Protein AF-A0A956RYZ1-F1 (afdb_monomer)

Mean predicted aligned error: 4.36 Å

Nearest PDB structures (foldseek):
  6eji-assembly1_A  TM=7.203E-01  e=3.666E-09  Campylobacter jejuni
  6j31-assembly4_D  TM=5.941E-01  e=7.349E-10  Kitasatospora
  7vfk-assembly1_B  TM=6.981E-01  e=2.301E-08  Staphylococcus aureus subsp. aureus USA300
  2vkt-assembly1_A  TM=4.799E-01  e=1.847E-01  Homo sapiens
  1hg1-assembly1_D  TM=1.724E-01  e=6.208E-02  Dickeya chrysanthemi

Sequence (347 aa):
MTRRLWVVAGGTRTTASTRHRLWNYRPFLEADGVELRWTEYEGGRTESPLRAARERAAFLGRLLLPVPPGATVLVQKVLLPGPLLERWRADRHRIVYDFDDALFAPVPWGEDEAAVARRRARLDRMLLAADHVIAGSPPLADYARAHARAVEVLYPSLDREAVGTPAPRADDGTLRVGWIGNDQSQRYLLALVPVLTPIFARRPGLRLCVCSSRPPELPGPLAQRLEFVPWSEAAEREATARFDVAISPMDGAVWSRARGGRVSVLRSMAAGVPVVAAPGGGLETLCGTRGVRFAEEPEEWRQEIEALLDDPVLRTERGREARAVVDASIWADVQYPRLRAILFPEW

Secondary structure (DSSP, 8-state):
---EEEEEESS-TTSHHHHHHTGGGHHHHHHTT-EEEEEE----S-S-HHHHHHHHHHHHHHHTSPPPTT-EEEEES----HHHHHHHHHTT-EEEEEE-S-TTS--TT---HHHHHHHHHHHHHHHHH-SEEEESSHHHHHHHHTT-S-EEE-PPPB-HHHH---PPPP--S--EEEEE--GGGHHHHHHTHHHHHHHHHT-TT-EEEEEESS-----HHHHTTEEEEE--HHHHHHHHHT-SEEEE---S-HHHHHSS--HHHHHHHHTT--EEE-S-TTHHHHHTTSSEEE--SHHHHHHHHHHHHH-HHHHHHHHHHHHHHHHHHTBHHHHHHHHHHHH-TT-

Structure (mmCIF, N/CA/C/O backbone):
data_AF-A0A956RYZ1-F1
#
_entry.id   AF-A0A956RYZ1-F1
#
loop_
_atom_site.group_PDB
_atom_site.id
_atom_site.type_symbol
_atom_site.label_atom_id
_atom_site.label_alt_id
_atom_site.label_comp_id
_atom_site.label_asym_id
_atom_site.label_entity_id
_atom_site.label_seq_id
_atom_site.pdbx_PDB_ins_code
_atom_site.Cartn_x
_atom_site.Cartn_y
_atom_site.Cartn_z
_atom_site.occupancy
_atom_site.B_iso_or_equiv
_atom_site.auth_seq_id
_atom_site.auth_comp_id
_atom_site.auth_asym_id
_atom_site.auth_atom_id
_atom_site.pdbx_PDB_model_num
ATOM 1 N N . MET A 1 1 ? 6.981 -19.054 -28.579 1.00 65.44 1 MET A N 1
ATOM 2 C CA . MET A 1 1 ? 8.124 -18.180 -28.233 1.00 65.44 1 MET A CA 1
ATOM 3 C C . MET A 1 1 ? 8.220 -18.109 -26.718 1.00 65.44 1 MET A C 1
ATOM 5 O O . MET A 1 1 ? 7.191 -17.906 -26.089 1.00 65.44 1 MET A O 1
ATOM 9 N N . THR A 1 2 ? 9.398 -18.324 -26.129 1.00 80.38 2 THR A N 1
ATOM 10 C CA . THR A 1 2 ? 9.584 -18.216 -24.670 1.00 80.38 2 THR A CA 1
ATOM 11 C C . THR A 1 2 ? 9.454 -16.755 -24.247 1.00 80.38 2 THR A C 1
ATOM 13 O O . THR A 1 2 ? 10.237 -15.918 -24.697 1.00 80.38 2 THR A O 1
ATOM 16 N N . ARG A 1 3 ? 8.458 -16.433 -23.413 1.00 91.44 3 ARG A N 1
ATOM 17 C CA . ARG A 1 3 ? 8.277 -15.081 -22.867 1.00 91.44 3 ARG A CA 1
ATOM 18 C C . ARG A 1 3 ? 9.261 -14.877 -21.723 1.00 91.44 3 ARG A C 1
ATOM 20 O O . ARG A 1 3 ? 9.361 -15.726 -20.845 1.00 91.44 3 ARG A O 1
ATOM 27 N N . ARG A 1 4 ? 9.978 -13.754 -21.733 1.00 94.19 4 ARG A N 1
ATOM 28 C CA . ARG A 1 4 ? 10.971 -13.411 -20.708 1.00 94.19 4 ARG A CA 1
ATOM 29 C C . ARG A 1 4 ? 10.590 -12.110 -20.028 1.00 94.19 4 ARG A C 1
ATOM 31 O O . ARG A 1 4 ? 10.336 -11.115 -20.713 1.00 94.19 4 ARG A O 1
ATOM 38 N N . LEU A 1 5 ? 10.604 -12.119 -18.701 1.00 96.19 5 LEU A N 1
ATOM 39 C CA . LEU A 1 5 ? 10.400 -10.934 -17.882 1.00 96.19 5 LEU A CA 1
ATOM 40 C C . LEU A 1 5 ? 11.626 -10.700 -17.008 1.00 96.19 5 LEU A C 1
ATOM 42 O O . LEU A 1 5 ? 11.942 -11.492 -16.118 1.00 96.19 5 LEU A O 1
ATOM 46 N N . TRP A 1 6 ? 12.294 -9.578 -17.243 1.00 96.44 6 TRP A N 1
ATOM 47 C CA . TRP A 1 6 ? 13.323 -9.085 -16.345 1.00 96.44 6 TRP A CA 1
ATOM 48 C C . TRP A 1 6 ? 12.695 -8.120 -15.345 1.00 96.44 6 TRP A C 1
ATOM 50 O O . TRP A 1 6 ? 12.239 -7.040 -15.711 1.00 96.44 6 TRP A O 1
ATOM 60 N N . VAL A 1 7 ? 12.691 -8.488 -14.070 1.00 96.88 7 VAL A N 1
ATOM 61 C CA . VAL A 1 7 ? 12.142 -7.676 -12.987 1.00 96.88 7 VAL A CA 1
ATOM 62 C C . VAL A 1 7 ? 13.271 -6.942 -12.275 1.00 96.88 7 VAL A C 1
ATOM 64 O O . VAL A 1 7 ? 14.200 -7.555 -11.756 1.00 96.88 7 VAL A O 1
ATOM 67 N N . VAL A 1 8 ? 13.189 -5.617 -12.231 1.00 96.62 8 VAL A N 1
ATOM 68 C CA . VAL A 1 8 ? 14.075 -4.745 -11.460 1.00 96.62 8 VAL A CA 1
ATOM 69 C C . VAL A 1 8 ? 13.281 -4.167 -10.304 1.00 96.62 8 VAL A C 1
ATOM 71 O O . VAL A 1 8 ? 12.401 -3.338 -10.519 1.00 96.62 8 VAL A O 1
ATOM 74 N N . ALA A 1 9 ? 13.594 -4.573 -9.078 1.00 95.81 9 ALA A N 1
ATOM 75 C CA . ALA A 1 9 ? 12.833 -4.171 -7.902 1.00 95.81 9 ALA A CA 1
ATOM 76 C C . ALA A 1 9 ? 13.665 -3.308 -6.948 1.00 95.81 9 ALA A C 1
ATOM 78 O O . ALA A 1 9 ? 14.823 -3.607 -6.649 1.00 95.81 9 ALA A O 1
ATOM 79 N N . GLY A 1 10 ? 13.043 -2.252 -6.416 1.00 92.56 10 GLY A N 1
ATOM 80 C CA . GLY A 1 10 ? 13.636 -1.371 -5.403 1.00 92.56 10 GLY A CA 1
ATOM 81 C C . GLY A 1 10 ? 13.725 -1.986 -3.999 1.00 92.56 10 GLY A C 1
ATOM 82 O O . GLY A 1 10 ? 14.083 -1.286 -3.053 1.00 92.56 10 GLY A O 1
ATOM 83 N N . GLY A 1 11 ? 13.389 -3.267 -3.860 1.00 91.81 11 GLY A N 1
ATOM 84 C CA . GLY A 1 11 ? 13.414 -4.048 -2.630 1.00 91.81 11 GLY A CA 1
ATOM 85 C C . GLY A 1 11 ? 13.320 -5.540 -2.947 1.00 91.81 11 GLY A C 1
ATOM 86 O O . GLY A 1 11 ? 13.337 -5.926 -4.114 1.00 91.81 11 GLY A O 1
ATOM 87 N N . THR A 1 12 ? 13.205 -6.362 -1.908 1.00 91.19 12 THR A N 1
ATOM 88 C CA . THR A 1 12 ? 13.051 -7.826 -2.000 1.00 91.19 12 THR A CA 1
ATOM 89 C C . THR A 1 12 ? 11.632 -8.261 -1.616 1.00 91.19 12 THR A C 1
ATOM 91 O O . THR A 1 12 ? 10.810 -7.427 -1.224 1.00 91.19 12 THR A O 1
ATOM 94 N N . ARG A 1 13 ? 11.337 -9.572 -1.621 1.00 91.00 13 ARG A N 1
ATOM 95 C CA . ARG A 1 13 ? 10.064 -10.146 -1.117 1.00 91.00 13 ARG A CA 1
ATOM 96 C C . ARG A 1 13 ? 9.664 -9.648 0.281 1.00 91.00 13 ARG A C 1
ATOM 98 O O . ARG A 1 13 ? 8.478 -9.555 0.583 1.00 91.00 13 ARG A O 1
ATOM 105 N N . THR A 1 14 ? 10.620 -9.323 1.151 1.00 87.25 14 THR A N 1
ATOM 106 C CA . THR A 1 14 ? 10.322 -8.847 2.516 1.00 87.25 14 THR A CA 1
ATOM 107 C C . THR A 1 14 ? 9.930 -7.369 2.561 1.00 87.25 14 THR A C 1
ATOM 109 O O . THR A 1 14 ? 9.380 -6.898 3.555 1.00 87.25 14 THR A O 1
ATOM 112 N N . THR A 1 15 ? 10.167 -6.624 1.479 1.00 88.56 15 THR A N 1
ATOM 113 C CA . THR A 1 15 ? 9.741 -5.231 1.349 1.00 88.56 15 THR A CA 1
ATOM 114 C C . THR A 1 15 ? 8.270 -5.191 0.951 1.00 88.56 15 THR A C 1
ATOM 116 O O . THR A 1 15 ? 7.923 -5.586 -0.157 1.00 88.56 15 THR A O 1
ATOM 119 N N . ALA A 1 16 ? 7.401 -4.668 1.823 1.00 87.81 16 ALA A N 1
ATOM 120 C CA . ALA A 1 16 ? 5.949 -4.679 1.607 1.00 87.81 16 ALA A CA 1
ATOM 121 C C . ALA A 1 16 ? 5.536 -4.123 0.229 1.00 87.81 16 ALA A C 1
ATOM 123 O O . ALA A 1 16 ? 4.798 -4.786 -0.493 1.00 87.81 16 ALA A O 1
ATOM 124 N N . SER A 1 17 ? 6.062 -2.960 -0.178 1.00 88.50 17 SER A N 1
ATOM 125 C CA . SER A 1 17 ? 5.777 -2.408 -1.516 1.00 88.50 17 SER A CA 1
ATOM 126 C C . SER A 1 17 ? 6.150 -3.391 -2.632 1.00 88.50 17 SER A C 1
ATOM 128 O O . SER A 1 17 ? 5.299 -3.770 -3.421 1.00 88.50 17 SER A O 1
ATOM 130 N N . THR A 1 18 ? 7.371 -3.920 -2.659 1.00 93.38 18 THR A N 1
ATOM 131 C CA . THR A 1 18 ? 7.781 -4.930 -3.650 1.00 93.38 18 THR A CA 1
ATOM 132 C C . THR A 1 18 ? 6.921 -6.198 -3.598 1.00 93.38 18 THR A C 1
ATOM 134 O O . THR A 1 18 ? 6.559 -6.739 -4.644 1.00 93.38 18 THR A O 1
ATOM 137 N N . ARG A 1 19 ? 6.518 -6.647 -2.403 1.00 93.69 19 ARG A N 1
ATOM 138 C CA . ARG A 1 19 ? 5.669 -7.831 -2.235 1.00 93.69 19 ARG A CA 1
ATOM 139 C C . ARG A 1 19 ? 4.299 -7.665 -2.892 1.00 93.69 19 ARG A C 1
ATOM 141 O O . ARG A 1 19 ? 3.923 -8.461 -3.748 1.00 93.69 19 ARG A O 1
ATOM 148 N N . HIS A 1 20 ? 3.589 -6.601 -2.522 1.00 94.50 20 HIS A N 1
ATOM 149 C CA . HIS A 1 20 ? 2.219 -6.339 -2.971 1.00 94.50 20 HIS A CA 1
ATOM 150 C C . HIS A 1 20 ? 2.140 -5.825 -4.416 1.00 94.50 20 HIS A C 1
ATOM 152 O O . HIS A 1 20 ? 1.096 -5.948 -5.059 1.00 94.50 20 HIS A O 1
ATOM 158 N N . ARG A 1 21 ? 3.230 -5.253 -4.941 1.00 95.44 21 ARG A N 1
ATOM 159 C CA . ARG A 1 21 ? 3.314 -4.790 -6.333 1.00 95.44 21 ARG A CA 1
ATOM 160 C C . ARG A 1 21 ? 3.755 -5.881 -7.304 1.00 95.44 21 ARG A C 1
ATOM 162 O O . ARG A 1 21 ? 3.280 -5.884 -8.430 1.00 95.44 21 ARG A O 1
ATOM 169 N N . LEU A 1 22 ? 4.650 -6.783 -6.890 1.00 95.75 22 LEU A N 1
ATOM 170 C CA . LEU A 1 22 ? 5.317 -7.720 -7.802 1.00 95.75 22 LEU A CA 1
ATOM 171 C C . LEU A 1 22 ? 5.207 -9.185 -7.370 1.00 95.75 22 LEU A C 1
ATOM 173 O O . LEU A 1 22 ? 4.741 -10.014 -8.145 1.00 95.75 22 LEU A O 1
ATOM 177 N N . TRP A 1 23 ? 5.643 -9.527 -6.153 1.00 95.75 23 TRP A N 1
ATOM 178 C CA . TRP A 1 23 ? 5.834 -10.935 -5.770 1.00 95.75 23 TRP A CA 1
ATOM 179 C C . TRP A 1 23 ? 4.552 -11.755 -5.730 1.00 95.75 23 TRP A C 1
ATOM 181 O O . TRP A 1 23 ? 4.598 -12.932 -6.077 1.00 95.75 23 TRP A O 1
ATOM 191 N N . ASN A 1 24 ? 3.420 -11.157 -5.367 1.00 96.00 24 ASN A N 1
ATOM 192 C CA . ASN A 1 24 ? 2.142 -11.872 -5.379 1.00 96.00 24 ASN A CA 1
ATOM 193 C C . ASN A 1 24 ? 1.759 -12.371 -6.785 1.00 96.00 24 ASN A C 1
ATOM 195 O O . ASN A 1 24 ? 0.988 -13.314 -6.905 1.00 96.00 24 ASN A O 1
ATOM 199 N N . TYR A 1 25 ? 2.310 -11.778 -7.850 1.00 97.62 25 TYR A N 1
ATOM 200 C CA . TYR A 1 25 ? 2.055 -12.199 -9.228 1.00 97.62 25 TYR A CA 1
ATOM 201 C C . TYR A 1 25 ? 3.000 -13.297 -9.725 1.00 97.62 25 TYR A C 1
ATOM 203 O O . TYR A 1 25 ? 2.755 -13.887 -10.777 1.00 97.62 25 TYR A O 1
ATOM 211 N N . ARG A 1 26 ? 4.083 -13.577 -8.989 1.00 96.44 26 ARG A N 1
ATOM 212 C CA . ARG A 1 26 ? 5.117 -14.534 -9.397 1.00 96.44 26 ARG A CA 1
ATOM 213 C C . ARG A 1 26 ? 4.548 -15.926 -9.723 1.00 96.44 26 ARG A C 1
ATOM 215 O O . ARG A 1 26 ? 4.871 -16.405 -10.808 1.00 96.44 26 ARG A O 1
ATOM 222 N N . PRO A 1 27 ? 3.687 -16.544 -8.886 1.00 96.56 27 PRO A N 1
ATOM 223 C CA . PRO A 1 27 ? 3.160 -17.878 -9.179 1.00 96.56 27 PRO A CA 1
ATOM 224 C C . PRO A 1 27 ? 2.360 -17.933 -10.486 1.00 96.56 27 PRO A C 1
ATOM 226 O O . PRO A 1 27 ? 2.450 -18.909 -11.222 1.00 96.56 27 PRO A O 1
ATOM 229 N N . PHE A 1 28 ? 1.618 -16.871 -10.810 1.00 97.19 28 PHE A N 1
ATOM 230 C CA . PHE A 1 28 ? 0.809 -16.798 -12.029 1.00 97.19 28 PHE A CA 1
ATOM 231 C C . PHE A 1 28 ? 1.672 -16.626 -13.285 1.00 97.19 28 PHE A C 1
ATOM 233 O O . PHE A 1 28 ? 1.432 -17.279 -14.296 1.00 97.19 28 PHE A O 1
ATOM 240 N N . LEU A 1 29 ? 2.717 -15.795 -13.205 1.00 97.12 29 LEU A N 1
ATOM 241 C CA . LEU A 1 29 ? 3.690 -15.634 -14.289 1.00 97.12 29 LEU A CA 1
ATOM 242 C C . LEU A 1 29 ? 4.440 -16.943 -14.573 1.00 97.12 29 LEU A C 1
ATOM 244 O O . LEU A 1 29 ? 4.621 -17.310 -15.733 1.00 97.12 29 LEU A O 1
ATOM 248 N N . GLU A 1 30 ? 4.863 -17.653 -13.524 1.00 96.06 30 GLU A N 1
ATOM 249 C CA . GLU A 1 30 ? 5.528 -18.956 -13.647 1.00 96.06 30 GLU A CA 1
ATOM 250 C C . GLU A 1 30 ? 4.575 -20.020 -14.216 1.00 96.06 30 GLU A C 1
ATOM 252 O O . GLU A 1 30 ? 4.974 -20.777 -15.101 1.00 96.06 30 GLU A O 1
ATOM 257 N N . ALA A 1 31 ? 3.309 -20.037 -13.777 1.00 96.56 31 ALA A N 1
ATOM 258 C CA . ALA A 1 31 ? 2.282 -20.941 -14.299 1.00 96.56 31 ALA A CA 1
ATOM 259 C C . ALA A 1 31 ? 2.006 -20.722 -15.795 1.00 96.56 31 ALA A C 1
ATOM 261 O O . ALA A 1 31 ? 1.802 -21.687 -16.529 1.00 96.56 31 ALA A O 1
ATOM 262 N N . ASP A 1 32 ? 2.080 -19.477 -16.267 1.00 96.19 32 ASP A N 1
ATOM 263 C CA . ASP A 1 32 ? 1.967 -19.165 -17.690 1.00 96.19 32 ASP A CA 1
ATOM 264 C C . ASP A 1 32 ? 3.282 -19.392 -18.485 1.00 96.19 32 ASP A C 1
ATOM 266 O O . ASP A 1 32 ? 3.381 -19.048 -19.670 1.00 96.19 32 ASP A O 1
ATOM 270 N N . GLY A 1 33 ? 4.316 -19.959 -17.855 1.00 95.50 33 GLY A N 1
ATOM 271 C CA . GLY A 1 33 ? 5.589 -20.294 -18.498 1.00 95.50 33 GLY A CA 1
ATOM 272 C C . GLY A 1 33 ? 6.481 -19.088 -18.808 1.00 95.50 33 GLY A C 1
ATOM 273 O O . GLY A 1 33 ? 7.323 -19.164 -19.708 1.00 95.50 33 GLY A O 1
ATOM 274 N N . VAL A 1 34 ? 6.305 -17.964 -18.104 1.00 95.69 34 VAL A N 1
ATOM 275 C CA . VAL A 1 34 ? 7.178 -16.791 -18.241 1.00 95.69 34 VAL A CA 1
ATOM 276 C C . VAL A 1 34 ? 8.511 -17.058 -17.538 1.00 95.69 34 VAL A C 1
ATOM 278 O O . VAL A 1 34 ? 8.562 -17.331 -16.341 1.00 95.69 34 VAL A O 1
ATOM 281 N N . GLU A 1 35 ? 9.617 -16.926 -18.268 1.00 95.19 35 GLU A N 1
ATOM 282 C CA . GLU A 1 35 ? 10.967 -17.008 -17.710 1.00 95.19 35 GLU A CA 1
ATOM 283 C C . GLU A 1 35 ? 11.273 -15.720 -16.926 1.00 95.19 35 GLU A C 1
ATOM 285 O O . GLU A 1 35 ? 11.440 -14.642 -17.509 1.00 95.19 35 GLU A O 1
ATOM 290 N N . LEU A 1 36 ? 11.319 -15.826 -15.595 1.00 95.50 36 LEU A N 1
ATOM 291 C CA . LEU A 1 36 ? 11.545 -14.697 -14.693 1.00 95.50 36 LEU A CA 1
ATOM 292 C C . LEU A 1 36 ? 13.023 -14.543 -14.333 1.00 95.50 36 LEU A C 1
ATOM 294 O O . LEU A 1 36 ? 13.660 -15.478 -13.847 1.00 95.50 36 LEU A O 1
ATOM 298 N N . ARG A 1 37 ? 13.544 -13.320 -14.451 1.00 94.88 37 ARG A N 1
ATOM 299 C CA . ARG A 1 37 ? 14.855 -12.943 -13.911 1.00 94.88 37 ARG A CA 1
ATOM 300 C C . ARG A 1 37 ? 14.729 -11.725 -13.012 1.00 94.88 37 ARG A C 1
ATOM 302 O O . ARG A 1 37 ? 14.218 -10.701 -13.444 1.00 94.88 37 ARG A O 1
ATOM 309 N N . TRP A 1 38 ? 15.224 -11.825 -11.782 1.00 94.62 38 TRP A N 1
ATOM 310 C CA . TRP A 1 38 ? 15.099 -10.771 -10.776 1.00 94.62 38 TRP A CA 1
ATOM 311 C C . TRP A 1 38 ? 16.431 -10.061 -10.532 1.00 94.62 38 TRP A C 1
ATOM 313 O O . TRP A 1 38 ? 17.465 -10.695 -10.319 1.00 94.62 38 TRP A O 1
ATOM 323 N N . THR A 1 39 ? 16.381 -8.734 -10.507 1.00 95.06 39 THR A N 1
ATOM 324 C CA . THR A 1 39 ? 17.432 -7.857 -9.997 1.00 95.06 39 THR A CA 1
ATOM 325 C C . THR A 1 39 ? 16.836 -7.029 -8.866 1.00 95.06 39 THR A C 1
ATOM 327 O O . THR A 1 39 ? 16.179 -6.016 -9.102 1.00 95.06 39 THR A O 1
ATOM 330 N N . GLU A 1 40 ? 17.059 -7.465 -7.629 1.00 93.88 40 GLU A N 1
ATOM 331 C CA . GLU A 1 40 ? 16.514 -6.819 -6.433 1.00 93.88 40 GLU A CA 1
ATOM 332 C C . GLU A 1 40 ? 17.571 -5.956 -5.735 1.00 93.88 40 GLU A C 1
ATOM 334 O O . GLU A 1 40 ? 18.766 -6.284 -5.713 1.00 93.88 40 GLU A O 1
ATOM 339 N N . TYR A 1 41 ? 17.134 -4.834 -5.166 1.00 91.94 41 TYR A N 1
ATOM 340 C CA . TYR A 1 41 ? 17.951 -4.034 -4.262 1.00 91.94 41 TYR A CA 1
ATOM 341 C C . TYR A 1 41 ? 17.847 -4.582 -2.832 1.00 91.94 41 TYR A C 1
ATOM 343 O O . TYR A 1 41 ? 16.821 -4.446 -2.169 1.00 91.94 41 TYR A O 1
ATOM 351 N N . GLU A 1 42 ? 18.936 -5.172 -2.341 1.00 85.88 42 GLU A N 1
ATOM 352 C CA . GLU A 1 42 ? 19.011 -5.826 -1.022 1.00 85.88 42 GLU A CA 1
ATOM 353 C C . GLU A 1 42 ? 19.459 -4.880 0.104 1.00 85.88 42 GLU A C 1
ATOM 355 O O . GLU A 1 42 ? 19.499 -5.260 1.273 1.00 85.88 42 GLU A O 1
ATOM 360 N N . GLY A 1 43 ? 19.760 -3.617 -0.221 1.00 72.69 43 GLY A N 1
ATOM 361 C CA . GLY A 1 43 ? 20.358 -2.683 0.733 1.00 72.69 43 GLY A CA 1
ATOM 362 C C . GLY A 1 43 ? 19.467 -2.287 1.910 1.00 72.69 43 GLY A C 1
ATOM 363 O O . GLY A 1 43 ? 19.995 -1.848 2.930 1.00 72.69 43 GLY A O 1
ATOM 364 N N . GLY A 1 44 ? 18.145 -2.465 1.796 1.00 69.88 44 GLY A N 1
ATOM 365 C CA . GLY A 1 44 ? 17.182 -2.260 2.882 1.00 69.88 44 GLY A CA 1
ATOM 366 C C . GLY A 1 44 ? 17.349 -0.944 3.662 1.00 69.88 44 GLY A C 1
ATOM 367 O O . GLY A 1 44 ? 17.907 0.040 3.171 1.00 69.88 44 GLY A O 1
ATOM 368 N N . ARG A 1 45 ? 16.855 -0.925 4.908 1.00 65.81 45 ARG A N 1
ATOM 369 C CA . ARG A 1 45 ? 17.20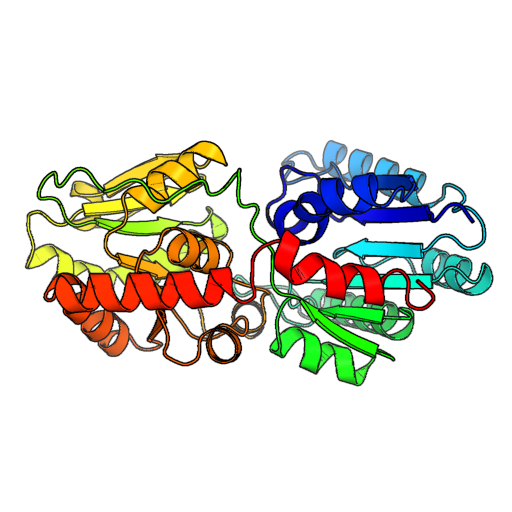9 0.090 5.914 1.00 65.81 45 ARG A CA 1
ATOM 370 C C . ARG A 1 45 ? 18.423 -0.424 6.695 1.00 65.81 45 ARG A C 1
ATOM 372 O O . ARG A 1 45 ? 18.262 -1.133 7.680 1.00 65.81 45 ARG A O 1
ATOM 379 N N . THR A 1 46 ? 19.630 -0.124 6.223 1.00 72.19 46 THR A N 1
ATOM 380 C CA . THR A 1 46 ? 20.877 -0.388 6.962 1.00 72.19 46 THR A CA 1
ATOM 381 C C . THR A 1 46 ? 21.378 0.897 7.613 1.00 72.19 46 THR A C 1
ATOM 383 O O . THR A 1 46 ? 21.418 1.939 6.965 1.00 72.19 46 THR A O 1
ATOM 386 N N . GLU A 1 47 ? 21.808 0.819 8.871 1.00 72.81 47 GLU A N 1
ATOM 387 C CA . GLU A 1 47 ? 22.438 1.949 9.570 1.00 72.81 47 GLU A CA 1
ATOM 388 C C . GLU A 1 47 ? 23.907 2.143 9.158 1.00 72.81 47 GLU A C 1
ATOM 390 O O . GLU A 1 47 ? 24.469 3.213 9.351 1.00 72.81 47 GLU A O 1
ATOM 395 N N . SER A 1 48 ? 24.535 1.132 8.541 1.00 88.38 48 SER A N 1
ATOM 396 C CA . SER A 1 48 ? 25.921 1.209 8.061 1.00 88.38 48 SER A CA 1
ATOM 397 C C . SER A 1 48 ? 26.014 1.877 6.678 1.00 88.38 48 SER A C 1
ATOM 399 O O . SER A 1 48 ? 25.550 1.280 5.694 1.00 88.38 48 SER A O 1
ATOM 401 N N . PRO A 1 49 ? 26.684 3.043 6.546 1.00 87.31 49 PRO A N 1
ATOM 402 C CA . PRO A 1 49 ? 26.874 3.711 5.256 1.00 87.31 49 PRO A CA 1
ATOM 403 C C . PRO A 1 49 ? 27.729 2.891 4.284 1.00 87.31 49 PRO A C 1
ATOM 405 O O . PRO A 1 49 ? 27.439 2.836 3.091 1.00 87.31 49 PRO A O 1
ATOM 408 N N . LEU A 1 50 ? 28.755 2.200 4.795 1.00 89.31 50 LEU A N 1
ATOM 409 C CA . LEU A 1 50 ? 29.621 1.330 3.992 1.00 89.31 50 LEU A CA 1
ATOM 410 C C . LEU A 1 50 ? 28.840 0.157 3.400 1.00 89.31 50 LEU A C 1
ATOM 412 O O . LEU A 1 50 ? 28.998 -0.160 2.220 1.00 89.31 50 LEU A O 1
ATOM 416 N N . ARG A 1 51 ? 27.967 -0.467 4.200 1.00 87.81 51 ARG A N 1
ATOM 417 C CA . ARG A 1 51 ? 27.072 -1.514 3.703 1.00 87.81 51 ARG A CA 1
ATOM 418 C C . ARG A 1 51 ? 26.115 -0.950 2.657 1.00 87.81 51 ARG A C 1
ATOM 420 O O . ARG A 1 51 ? 26.023 -1.518 1.578 1.00 87.81 51 ARG A O 1
ATOM 427 N N . ALA A 1 52 ? 25.481 0.195 2.917 1.00 86.19 52 ALA A N 1
ATOM 428 C CA . ALA A 1 52 ? 24.584 0.835 1.951 1.00 86.19 52 ALA A CA 1
ATOM 429 C C . ALA A 1 52 ? 25.276 1.121 0.604 1.00 86.19 52 ALA A C 1
ATOM 431 O O . ALA A 1 52 ? 24.705 0.874 -0.458 1.00 86.19 52 ALA A O 1
ATOM 432 N N . ALA A 1 53 ? 26.517 1.615 0.638 1.00 88.31 53 ALA A N 1
ATOM 433 C CA . ALA A 1 53 ? 27.308 1.880 -0.560 1.00 88.31 53 ALA A CA 1
ATOM 434 C C . ALA A 1 53 ? 27.650 0.590 -1.323 1.00 88.31 53 ALA A C 1
ATOM 436 O O . ALA A 1 53 ? 27.485 0.544 -2.542 1.00 88.31 53 ALA A O 1
ATOM 437 N N . ARG A 1 54 ? 28.066 -0.469 -0.614 1.00 90.94 54 ARG A N 1
ATOM 438 C CA . ARG A 1 54 ? 28.347 -1.790 -1.201 1.00 90.94 54 ARG A CA 1
ATOM 439 C C . ARG A 1 54 ? 27.120 -2.395 -1.876 1.00 90.94 54 ARG A C 1
ATOM 441 O O . ARG A 1 54 ? 27.212 -2.810 -3.026 1.00 90.94 54 ARG A O 1
ATOM 448 N N . GLU A 1 55 ? 25.977 -2.380 -1.201 1.00 90.81 55 GLU A N 1
ATOM 449 C CA . GLU A 1 55 ? 24.714 -2.910 -1.732 1.00 90.81 55 GLU A CA 1
ATOM 450 C C . GLU A 1 55 ? 24.242 -2.123 -2.957 1.00 90.81 55 GLU A C 1
ATOM 452 O O . GLU A 1 55 ? 23.808 -2.695 -3.958 1.00 90.81 55 GLU A O 1
ATOM 457 N N . ARG A 1 56 ? 24.400 -0.793 -2.935 1.00 90.31 56 ARG A N 1
ATOM 458 C CA . ARG A 1 56 ? 24.120 0.059 -4.095 1.00 90.31 56 ARG A CA 1
ATOM 459 C C . ARG A 1 56 ? 25.043 -0.257 -5.270 1.00 90.31 56 ARG A C 1
ATOM 461 O O . ARG A 1 56 ? 24.558 -0.351 -6.393 1.00 90.31 56 ARG A O 1
ATOM 468 N N . ALA A 1 57 ? 26.343 -0.421 -5.033 1.00 91.19 57 ALA A N 1
ATOM 469 C CA . ALA A 1 57 ? 27.301 -0.768 -6.080 1.00 91.19 57 ALA A CA 1
ATOM 470 C C . ALA A 1 57 ? 27.006 -2.152 -6.678 1.00 91.19 57 ALA A C 1
ATOM 472 O O . ALA A 1 57 ? 26.975 -2.292 -7.899 1.00 91.19 57 ALA A O 1
ATOM 473 N N . ALA A 1 58 ? 26.707 -3.146 -5.837 1.00 92.50 58 ALA A N 1
ATOM 474 C CA . ALA A 1 58 ? 26.317 -4.483 -6.275 1.00 92.50 58 ALA A CA 1
ATOM 475 C C . ALA A 1 58 ? 25.035 -4.449 -7.120 1.00 92.50 58 ALA A C 1
ATOM 477 O O . ALA A 1 58 ? 24.993 -5.027 -8.206 1.00 92.50 58 ALA A O 1
ATOM 478 N N . PHE A 1 59 ? 24.015 -3.715 -6.671 1.00 93.62 59 PHE A N 1
ATOM 479 C CA . PHE A 1 59 ? 22.774 -3.531 -7.419 1.00 93.62 59 PHE A CA 1
ATOM 480 C C . PHE A 1 59 ? 23.012 -2.867 -8.780 1.00 93.62 59 PHE A C 1
ATOM 482 O O . PHE A 1 59 ? 22.550 -3.379 -9.797 1.00 93.62 59 PHE A O 1
ATOM 489 N N . LEU A 1 60 ? 23.792 -1.780 -8.827 1.00 91.38 60 LEU A N 1
ATOM 490 C CA . LEU A 1 60 ? 24.162 -1.121 -10.083 1.00 91.38 60 LEU A CA 1
ATOM 491 C C . LEU A 1 60 ? 24.937 -2.063 -11.014 1.00 91.38 60 LEU A C 1
ATOM 493 O O . LEU A 1 60 ? 24.642 -2.103 -12.203 1.00 91.38 60 LEU A O 1
ATOM 497 N N . GLY A 1 61 ? 25.863 -2.868 -10.486 1.00 91.88 61 GLY A N 1
ATOM 498 C CA . GLY A 1 61 ? 26.577 -3.883 -11.265 1.00 91.88 61 GLY A CA 1
ATOM 499 C C . GLY A 1 61 ? 25.633 -4.921 -11.880 1.00 91.88 61 GLY A C 1
ATOM 500 O O . GLY A 1 61 ? 25.742 -5.231 -13.065 1.00 91.88 61 GLY A O 1
ATOM 501 N N . ARG A 1 62 ? 24.640 -5.399 -11.116 1.00 93.31 62 ARG A N 1
ATOM 502 C CA . ARG A 1 62 ? 23.617 -6.336 -11.616 1.00 93.31 62 ARG A CA 1
ATOM 503 C C . ARG A 1 62 ? 22.712 -5.726 -12.690 1.00 93.31 62 ARG A C 1
ATOM 505 O O . ARG A 1 62 ? 22.258 -6.457 -13.565 1.00 93.31 62 ARG A O 1
ATOM 512 N N . LEU A 1 63 ? 22.465 -4.414 -12.657 1.00 90.94 63 LEU A N 1
ATOM 513 C CA . LEU A 1 63 ? 21.700 -3.710 -13.697 1.00 90.94 63 LEU A CA 1
ATOM 514 C C . LEU A 1 63 ? 22.444 -3.603 -15.036 1.00 90.94 63 LEU A C 1
ATOM 516 O O . LEU A 1 63 ? 21.816 -3.402 -16.075 1.00 90.94 63 LEU A O 1
ATOM 520 N N . LEU A 1 64 ? 23.774 -3.717 -15.027 1.00 88.25 64 LEU A N 1
ATOM 521 C CA . LEU A 1 64 ? 24.581 -3.640 -16.244 1.00 88.25 64 LEU A CA 1
ATOM 522 C C . LEU A 1 64 ? 24.604 -4.952 -17.032 1.00 88.25 64 LEU A C 1
ATOM 524 O O . LEU A 1 64 ? 24.958 -4.913 -18.214 1.00 88.25 64 LEU A O 1
ATOM 528 N N . LEU A 1 65 ? 24.195 -6.067 -16.412 1.00 87.81 65 LEU A N 1
ATOM 529 C CA . LEU A 1 65 ? 24.098 -7.373 -17.060 1.00 87.81 65 LEU A CA 1
ATOM 530 C C . LEU A 1 65 ? 23.210 -7.299 -18.316 1.00 87.81 65 LEU A C 1
ATOM 532 O O . LEU A 1 65 ? 22.206 -6.582 -18.314 1.00 87.81 65 LEU A O 1
ATOM 536 N N . PRO A 1 66 ? 23.567 -8.026 -19.390 1.00 85.75 66 PRO A N 1
ATOM 537 C CA . PRO A 1 66 ? 22.820 -7.981 -20.636 1.00 85.75 66 PRO A CA 1
ATOM 538 C C . PRO A 1 66 ? 21.415 -8.548 -20.432 1.00 85.75 66 PRO A C 1
ATOM 540 O O . PRO A 1 66 ? 21.247 -9.662 -19.923 1.00 85.75 66 PRO A O 1
ATOM 543 N N . VAL A 1 67 ? 20.420 -7.773 -20.854 1.00 88.06 67 VAL A N 1
ATOM 544 C CA . VAL A 1 67 ? 19.025 -8.201 -20.930 1.00 88.06 67 VAL A CA 1
ATOM 545 C C . VAL A 1 67 ? 18.835 -8.912 -22.276 1.00 88.06 67 VAL A C 1
ATOM 547 O O . VAL A 1 67 ? 19.268 -8.381 -23.299 1.00 88.06 67 VAL A O 1
ATOM 550 N N . PRO A 1 68 ? 18.237 -10.117 -22.324 1.00 82.94 68 PRO A N 1
ATOM 551 C CA . PRO A 1 68 ? 18.026 -10.815 -23.586 1.00 82.94 68 PRO A CA 1
ATOM 552 C C . PRO A 1 68 ? 17.212 -9.962 -24.573 1.00 82.94 68 PRO A C 1
ATOM 554 O O . PRO A 1 68 ? 16.218 -9.355 -24.155 1.00 82.94 68 PRO A O 1
ATOM 557 N N . PRO A 1 69 ? 17.567 -9.936 -25.872 1.00 81.38 69 PRO A N 1
ATOM 558 C CA . PRO A 1 69 ? 16.772 -9.248 -26.886 1.00 81.38 69 PRO A CA 1
ATOM 559 C C . PRO A 1 69 ? 15.303 -9.685 -26.839 1.00 81.38 69 PRO A C 1
ATOM 561 O O . PRO A 1 69 ? 15.006 -10.870 -26.671 1.00 81.38 69 PRO A O 1
ATOM 564 N N . GLY A 1 70 ? 14.387 -8.720 -26.949 1.00 78.88 70 GLY A N 1
ATOM 565 C CA . GLY A 1 70 ? 12.942 -8.968 -26.901 1.00 78.88 70 GLY A CA 1
ATOM 566 C C . GLY A 1 70 ? 12.361 -9.286 -25.515 1.00 78.88 70 GLY A C 1
ATOM 567 O O . GLY A 1 70 ? 11.162 -9.531 -25.413 1.00 78.88 70 GLY A O 1
ATOM 568 N N . ALA A 1 71 ? 13.157 -9.277 -24.436 1.00 88.94 71 ALA A N 1
ATOM 569 C CA . ALA A 1 71 ? 12.609 -9.384 -23.083 1.00 88.94 71 ALA A CA 1
ATOM 570 C C . ALA A 1 71 ? 11.814 -8.124 -22.700 1.00 88.94 71 ALA A C 1
ATOM 572 O O . ALA A 1 71 ? 12.184 -7.001 -23.058 1.00 88.94 71 ALA A O 1
ATOM 573 N N . THR A 1 72 ? 10.748 -8.318 -21.923 1.00 95.56 72 THR A N 1
ATOM 574 C CA . THR A 1 72 ? 10.062 -7.217 -21.237 1.00 95.56 72 THR A CA 1
ATOM 575 C C . THR A 1 72 ? 10.796 -6.920 -19.938 1.00 95.56 72 THR A C 1
ATOM 577 O O . THR A 1 72 ? 11.170 -7.843 -19.212 1.00 95.56 72 THR A O 1
ATOM 580 N N . VAL A 1 73 ? 11.007 -5.642 -19.635 1.00 96.62 73 VAL A N 1
ATOM 581 C CA . VAL A 1 73 ? 11.653 -5.190 -18.404 1.00 96.62 73 VAL A CA 1
ATOM 582 C C . VAL A 1 73 ? 10.631 -4.467 -17.541 1.00 96.62 73 VAL A C 1
ATOM 584 O O . VAL A 1 73 ? 10.123 -3.416 -17.923 1.00 96.62 73 VAL A O 1
ATOM 587 N N . LEU A 1 74 ? 10.341 -5.025 -16.368 1.00 97.88 74 LEU A N 1
ATOM 588 C CA . LEU A 1 74 ? 9.467 -4.427 -15.365 1.00 97.88 74 LEU A CA 1
ATOM 589 C C . LEU A 1 74 ? 10.317 -3.774 -14.278 1.00 97.88 74 LEU A C 1
ATOM 591 O O . LEU A 1 74 ? 11.022 -4.458 -13.541 1.00 97.88 74 LEU A O 1
ATOM 595 N N . VAL A 1 75 ? 10.248 -2.452 -14.169 1.00 97.94 75 VAL A N 1
ATOM 596 C CA . VAL A 1 75 ? 11.043 -1.653 -13.233 1.00 97.94 75 VAL A CA 1
ATOM 597 C C . VAL A 1 75 ? 10.133 -1.098 -12.147 1.00 97.94 75 VAL A C 1
ATOM 599 O O . VAL A 1 75 ? 9.287 -0.263 -12.431 1.00 97.94 75 VAL A O 1
ATOM 602 N N . GLN A 1 76 ? 10.321 -1.514 -10.897 1.00 96.81 76 GLN A N 1
ATOM 603 C CA . GLN A 1 76 ? 9.511 -1.078 -9.762 1.00 96.81 76 GLN A CA 1
ATOM 604 C C . GLN A 1 76 ? 10.272 -0.088 -8.881 1.00 96.81 76 GLN A C 1
ATOM 606 O O . GLN A 1 76 ? 11.310 -0.428 -8.312 1.00 96.81 76 GLN A O 1
ATOM 611 N N . LYS A 1 77 ? 9.749 1.143 -8.760 1.00 93.00 77 LYS A N 1
ATOM 612 C CA . LYS A 1 77 ? 10.239 2.288 -7.950 1.00 93.00 77 LYS A CA 1
ATOM 613 C C . LYS A 1 77 ? 11.633 2.817 -8.283 1.00 93.00 77 LYS A C 1
ATOM 615 O O . LYS A 1 77 ? 11.956 3.956 -7.948 1.00 93.00 77 LYS A O 1
ATOM 620 N N . VAL A 1 78 ? 12.474 2.022 -8.931 1.00 95.25 78 VAL A N 1
ATOM 621 C CA . VAL A 1 78 ? 13.850 2.387 -9.253 1.00 95.25 78 VAL A CA 1
ATOM 622 C C . VAL A 1 78 ? 13.854 3.434 -10.359 1.00 95.25 78 VAL A C 1
ATOM 624 O O . VAL A 1 78 ? 13.389 3.198 -11.468 1.00 95.25 78 VAL A O 1
ATOM 627 N N . LEU A 1 79 ? 14.438 4.592 -10.063 1.00 95.88 79 LEU A N 1
ATOM 628 C CA . LEU A 1 79 ? 14.755 5.598 -11.070 1.00 95.88 79 LEU A CA 1
ATOM 629 C C . LEU A 1 79 ? 16.094 5.222 -11.706 1.00 95.88 79 LEU A C 1
ATOM 631 O O . LEU A 1 79 ? 17.144 5.394 -11.082 1.00 95.88 79 LEU A O 1
ATOM 635 N N . LEU A 1 80 ? 16.079 4.669 -12.915 1.00 93.88 80 LEU A N 1
ATOM 636 C CA . LEU A 1 80 ? 17.305 4.200 -13.564 1.00 93.88 80 LEU A CA 1
ATOM 637 C C . LEU A 1 80 ? 18.244 5.369 -13.923 1.00 93.88 80 LEU A C 1
ATOM 639 O O . LEU A 1 80 ? 17.787 6.495 -14.146 1.00 93.88 80 LEU A O 1
ATOM 643 N N . PRO A 1 81 ? 19.570 5.145 -13.964 1.00 91.94 81 PRO A N 1
ATOM 644 C CA . PRO A 1 81 ? 20.497 6.099 -14.565 1.00 91.94 81 PRO A CA 1
ATOM 645 C C . PRO A 1 81 ? 20.148 6.342 -16.041 1.00 91.94 81 PRO A C 1
ATOM 647 O O . PRO A 1 81 ? 19.851 5.391 -16.762 1.00 91.94 81 PRO A O 1
ATOM 650 N N . GLY A 1 82 ? 20.239 7.596 -16.497 1.00 91.50 82 GLY A N 1
ATOM 651 C CA . GLY A 1 82 ? 19.908 7.990 -17.877 1.00 91.50 82 GLY A CA 1
ATOM 652 C C . GLY A 1 82 ? 20.578 7.125 -18.956 1.00 91.50 82 GLY A C 1
ATOM 653 O O . GLY A 1 82 ? 19.857 6.546 -19.762 1.00 91.50 82 GLY A O 1
ATOM 654 N N . PRO A 1 83 ? 21.908 6.910 -18.908 1.00 92.69 83 PRO A N 1
ATOM 655 C CA . PRO A 1 83 ? 22.599 6.097 -19.913 1.00 92.69 83 PRO A CA 1
ATOM 656 C C . PRO A 1 83 ? 22.114 4.642 -19.986 1.00 92.69 83 PRO A C 1
ATOM 658 O O . PRO A 1 83 ? 22.069 4.047 -21.059 1.00 92.69 83 PRO A O 1
ATOM 661 N N . LEU A 1 84 ? 21.727 4.050 -18.848 1.00 91.56 84 LEU A N 1
ATOM 662 C CA . LEU A 1 84 ? 21.196 2.685 -18.823 1.00 91.56 84 LEU A CA 1
ATOM 663 C C . LEU A 1 84 ? 19.810 2.622 -19.475 1.00 91.56 84 LEU A C 1
ATOM 665 O O . LEU A 1 84 ? 19.527 1.704 -20.240 1.00 91.56 84 LEU A O 1
ATOM 669 N N . LEU A 1 85 ? 18.966 3.609 -19.175 1.00 92.19 85 LEU A N 1
ATOM 670 C CA . LEU A 1 85 ? 17.627 3.729 -19.740 1.00 92.19 85 LEU A CA 1
ATOM 671 C C . LEU A 1 85 ? 17.679 3.965 -21.257 1.00 92.19 85 LEU A C 1
ATOM 673 O O . LEU A 1 85 ? 16.930 3.341 -22.004 1.00 92.19 85 LEU A O 1
ATOM 677 N N . GLU A 1 86 ? 18.600 4.812 -21.719 1.00 91.44 86 GLU A N 1
ATOM 678 C CA . GLU A 1 86 ? 18.866 5.054 -23.143 1.00 91.44 86 GLU A CA 1
ATOM 679 C C . GLU A 1 86 ? 19.344 3.787 -23.856 1.00 91.44 86 GLU A C 1
ATOM 681 O O . GLU A 1 86 ? 18.815 3.455 -24.918 1.00 91.44 86 GLU A O 1
ATOM 686 N N . ARG A 1 87 ? 20.270 3.032 -23.247 1.00 90.44 87 ARG A N 1
ATOM 687 C CA . ARG A 1 87 ? 20.724 1.737 -23.772 1.00 90.44 87 ARG A CA 1
ATOM 688 C C . ARG A 1 87 ? 19.561 0.762 -23.942 1.00 90.44 87 ARG A C 1
ATOM 690 O O . ARG A 1 87 ? 19.374 0.232 -25.028 1.00 90.44 87 ARG A O 1
ATOM 697 N N . TRP A 1 88 ? 18.733 0.573 -22.913 1.00 90.44 88 TRP A N 1
ATOM 698 C CA . TRP A 1 88 ? 17.605 -0.360 -23.007 1.00 90.44 88 TRP A CA 1
ATOM 699 C C . TRP A 1 88 ? 16.571 0.037 -24.063 1.00 90.44 88 TRP A C 1
ATOM 701 O O . TRP A 1 88 ? 15.980 -0.835 -24.700 1.00 90.44 88 TRP A O 1
ATOM 711 N N . ARG A 1 89 ? 16.388 1.342 -24.297 1.00 89.12 89 ARG A N 1
ATOM 712 C CA . ARG A 1 89 ? 15.566 1.841 -25.406 1.00 89.12 89 ARG A CA 1
ATOM 713 C C . ARG A 1 89 ? 16.201 1.567 -26.770 1.00 89.12 89 ARG A C 1
ATOM 715 O O . ARG A 1 89 ? 15.478 1.220 -27.704 1.00 89.12 89 ARG A O 1
ATOM 722 N N . ALA A 1 90 ? 17.519 1.727 -26.896 1.00 88.69 90 ALA A N 1
ATOM 723 C CA . ALA A 1 90 ? 18.253 1.419 -28.124 1.00 88.69 90 ALA A CA 1
ATOM 724 C C . ALA A 1 90 ? 18.173 -0.079 -28.468 1.00 88.69 90 ALA A C 1
ATOM 726 O O . ALA A 1 90 ? 17.924 -0.426 -29.622 1.00 88.69 90 ALA A O 1
ATOM 727 N N . ASP A 1 91 ? 18.247 -0.940 -27.450 1.00 88.00 91 ASP A N 1
ATOM 728 C CA . ASP A 1 91 ? 18.119 -2.400 -27.554 1.00 88.00 91 ASP A CA 1
ATOM 729 C C . ASP A 1 91 ? 16.667 -2.877 -27.784 1.00 88.00 91 ASP A C 1
ATOM 731 O O . ASP A 1 91 ? 16.401 -4.079 -27.854 1.00 88.00 91 ASP A O 1
ATOM 735 N N . ARG A 1 92 ? 15.712 -1.943 -27.932 1.00 88.31 92 ARG A N 1
ATOM 736 C CA . ARG A 1 92 ? 14.285 -2.204 -28.200 1.00 88.31 92 ARG A CA 1
ATOM 737 C C . ARG A 1 92 ? 13.604 -3.077 -27.137 1.00 88.31 92 ARG A C 1
ATOM 739 O O . ARG A 1 92 ? 12.638 -3.775 -27.444 1.00 88.31 92 ARG A O 1
ATOM 746 N N . HIS A 1 93 ? 14.070 -3.040 -25.889 1.00 91.38 93 HIS A N 1
ATOM 747 C CA . HIS A 1 93 ? 13.344 -3.682 -24.795 1.00 91.38 93 HIS A CA 1
ATOM 748 C C . HIS A 1 93 ? 12.026 -2.955 -24.536 1.00 91.38 93 HIS A C 1
ATOM 750 O O . HIS A 1 93 ? 11.983 -1.725 -24.543 1.00 91.38 93 HIS A O 1
ATOM 756 N N . ARG A 1 94 ? 10.968 -3.717 -24.244 1.00 94.75 94 ARG A N 1
ATOM 757 C CA . ARG A 1 94 ? 9.720 -3.153 -23.727 1.00 94.75 94 ARG A CA 1
ATOM 758 C C . ARG A 1 94 ? 9.920 -2.785 -22.262 1.00 94.75 94 ARG A C 1
ATOM 760 O O . ARG A 1 94 ? 10.191 -3.670 -21.452 1.00 94.75 94 ARG A O 1
ATOM 767 N N . ILE A 1 95 ? 9.767 -1.514 -21.915 1.00 96.62 95 ILE A N 1
ATOM 768 C CA . ILE A 1 95 ? 9.973 -1.015 -20.552 1.00 96.62 95 ILE A CA 1
ATOM 769 C C . ILE A 1 95 ? 8.618 -0.729 -19.909 1.00 96.62 95 ILE A C 1
ATOM 771 O O . ILE A 1 95 ? 7.888 0.163 -20.338 1.00 96.62 95 ILE A O 1
ATOM 775 N N . VAL A 1 96 ? 8.302 -1.456 -18.842 1.00 98.31 96 VAL A N 1
ATOM 776 C CA . VAL A 1 96 ? 7.140 -1.203 -17.987 1.00 98.31 96 VAL A CA 1
ATOM 777 C C . VAL A 1 96 ? 7.632 -0.639 -16.659 1.00 98.31 96 VAL A C 1
ATOM 779 O O . VAL A 1 96 ? 8.480 -1.246 -16.006 1.00 98.31 96 VAL A O 1
ATOM 782 N N . TYR A 1 97 ? 7.129 0.525 -16.253 1.00 98.62 97 TYR A N 1
ATOM 783 C CA . TYR A 1 97 ? 7.512 1.161 -14.990 1.00 98.62 97 TYR A CA 1
ATOM 784 C C . TYR A 1 97 ? 6.376 1.104 -13.971 1.00 98.62 97 TYR A C 1
ATOM 786 O O . TYR A 1 97 ? 5.289 1.600 -14.237 1.00 98.62 97 TYR A O 1
ATOM 794 N N . ASP A 1 98 ? 6.634 0.525 -12.801 1.00 98.12 98 ASP A N 1
ATOM 795 C CA . ASP A 1 98 ? 5.704 0.420 -11.678 1.00 98.12 98 ASP A CA 1
ATOM 796 C C . ASP A 1 98 ? 6.113 1.363 -10.540 1.00 98.12 98 ASP A C 1
ATOM 798 O O . ASP A 1 98 ? 7.266 1.351 -10.094 1.00 98.12 98 ASP A O 1
ATOM 802 N N . PHE A 1 99 ? 5.178 2.170 -10.036 1.00 96.31 99 PHE A N 1
ATOM 803 C CA . PHE A 1 99 ? 5.438 3.002 -8.862 1.00 96.31 99 PHE A CA 1
ATOM 804 C C . PHE A 1 99 ? 4.196 3.235 -7.997 1.00 96.31 99 PHE A C 1
ATOM 806 O O . PHE A 1 99 ? 3.075 3.396 -8.479 1.00 96.31 99 PHE A O 1
ATOM 813 N N . ASP A 1 100 ? 4.422 3.259 -6.684 1.00 94.50 100 ASP A N 1
ATOM 814 C CA . ASP A 1 100 ? 3.394 3.368 -5.645 1.00 94.50 100 ASP A CA 1
ATOM 815 C C . ASP A 1 100 ? 3.655 4.510 -4.647 1.00 94.50 100 ASP A C 1
ATOM 817 O O . ASP A 1 100 ? 2.869 4.721 -3.729 1.00 94.50 100 ASP A O 1
ATOM 821 N N . ASP A 1 101 ? 4.728 5.277 -4.834 1.00 93.25 101 ASP A N 1
ATOM 822 C CA . ASP A 1 101 ? 5.062 6.456 -4.035 1.00 93.25 101 ASP A CA 1
ATOM 823 C C . ASP A 1 101 ? 5.004 7.720 -4.891 1.00 93.25 101 ASP A C 1
ATOM 825 O O . ASP A 1 101 ? 5.413 7.720 -6.052 1.00 93.25 101 ASP A O 1
ATOM 829 N N . ALA A 1 102 ? 4.577 8.832 -4.298 1.00 94.56 102 ALA A N 1
ATOM 830 C CA . ALA A 1 102 ? 4.568 10.134 -4.954 1.00 94.56 102 ALA A CA 1
ATOM 831 C C . ALA A 1 102 ? 5.967 10.760 -4.980 1.00 94.56 102 ALA A C 1
ATOM 833 O O . ALA A 1 102 ? 6.232 11.790 -4.365 1.00 94.56 102 ALA A O 1
ATOM 834 N N . LEU A 1 103 ? 6.873 10.137 -5.738 1.00 94.31 103 LEU A N 1
ATOM 835 C CA . LEU A 1 103 ? 8.276 10.540 -5.876 1.00 94.31 103 LEU A CA 1
ATOM 836 C C . LEU A 1 103 ? 8.448 11.990 -6.385 1.00 94.31 103 LEU A C 1
ATOM 838 O O . LEU A 1 103 ? 9.535 12.553 -6.274 1.00 94.31 103 LEU A O 1
ATOM 842 N N . PHE A 1 104 ? 7.395 12.616 -6.907 1.00 95.50 104 PHE A N 1
ATOM 843 C CA . PHE A 1 104 ? 7.363 14.017 -7.328 1.00 95.50 104 PHE A CA 1
ATOM 844 C C . PHE A 1 104 ? 7.101 15.024 -6.194 1.00 95.50 104 PHE A C 1
ATOM 846 O O . PHE A 1 104 ? 7.299 16.225 -6.400 1.00 95.50 104 PHE A O 1
ATOM 853 N N . ALA A 1 105 ? 6.655 14.572 -5.022 1.00 95.31 105 ALA A N 1
ATOM 854 C CA . ALA A 1 105 ? 6.300 15.405 -3.874 1.00 95.31 105 ALA A CA 1
ATOM 855 C C . ALA A 1 105 ? 7.350 15.298 -2.749 1.00 95.31 105 ALA A C 1
ATOM 857 O O . ALA A 1 105 ? 8.069 14.295 -2.697 1.00 95.31 105 ALA A O 1
ATOM 858 N N . PRO A 1 106 ? 7.464 16.302 -1.858 1.00 94.00 106 PRO A N 1
ATOM 859 C CA . PRO A 1 106 ? 8.278 16.200 -0.646 1.00 94.00 106 PRO A CA 1
ATOM 860 C C . PRO A 1 106 ? 7.658 15.219 0.354 1.00 94.00 106 PRO A C 1
ATOM 862 O O . PRO A 1 106 ? 6.434 15.152 0.485 1.00 94.00 106 PRO A O 1
ATOM 865 N N . VAL A 1 107 ? 8.491 14.491 1.100 1.00 90.38 107 VAL A N 1
ATOM 866 C CA . VAL A 1 107 ? 8.000 13.688 2.232 1.00 90.38 107 VAL A CA 1
ATOM 867 C C . VAL A 1 107 ? 7.504 14.585 3.380 1.00 90.38 107 VAL A C 1
ATOM 869 O O . VAL A 1 107 ? 8.094 15.634 3.645 1.00 90.38 107 VAL A O 1
ATOM 872 N N . PRO A 1 108 ? 6.465 14.178 4.132 1.00 86.94 108 PRO A N 1
ATOM 873 C CA . PRO A 1 108 ? 5.838 15.046 5.134 1.00 86.94 108 PRO A CA 1
ATOM 874 C C . PRO A 1 108 ? 6.680 15.299 6.397 1.00 86.94 108 PRO A C 1
ATOM 876 O O . PRO A 1 108 ? 6.317 16.129 7.219 1.00 86.94 108 PRO A O 1
ATOM 879 N N . TRP A 1 109 ? 7.807 14.603 6.584 1.00 84.69 109 TRP A N 1
ATOM 880 C CA . TRP A 1 109 ? 8.774 14.889 7.663 1.00 84.69 109 TRP A CA 1
ATOM 881 C C . TRP A 1 109 ? 9.874 15.884 7.264 1.00 84.69 109 TRP A C 1
ATOM 883 O O . TRP A 1 109 ? 10.826 16.064 8.019 1.00 84.69 109 TRP A O 1
ATOM 893 N N . GLY A 1 110 ? 9.755 16.520 6.101 1.00 87.44 110 GLY A N 1
ATOM 894 C CA . GLY A 1 110 ? 10.722 17.500 5.623 1.00 87.44 110 GLY A CA 1
ATOM 895 C C . GLY A 1 110 ? 11.745 16.894 4.670 1.00 87.44 110 GLY A C 1
ATOM 896 O O . GLY A 1 110 ? 12.290 15.809 4.890 1.00 87.44 110 GLY A O 1
ATOM 897 N N . GLU A 1 111 ? 11.990 17.618 3.584 1.00 90.12 111 GLU A N 1
ATOM 898 C CA . GLU A 1 111 ? 12.934 17.248 2.541 1.00 90.12 111 GLU A CA 1
ATOM 899 C C . GLU A 1 111 ? 13.452 18.497 1.830 1.00 90.12 111 GLU A C 1
ATOM 901 O O . GLU A 1 111 ? 12.705 19.449 1.628 1.00 90.12 111 GLU A O 1
ATOM 906 N N . ASP A 1 112 ? 14.725 18.475 1.439 1.00 94.38 112 ASP A N 1
ATOM 907 C CA . ASP A 1 112 ? 15.355 19.548 0.670 1.00 94.38 112 ASP A CA 1
ATOM 908 C C . ASP A 1 112 ? 14.681 19.727 -0.704 1.00 94.38 112 ASP A C 1
ATOM 910 O O . ASP A 1 112 ? 14.568 18.773 -1.481 1.00 94.38 112 ASP A O 1
ATOM 914 N N . GLU A 1 113 ? 14.277 20.956 -1.036 1.00 93.94 113 GLU A N 1
ATOM 915 C CA . GLU A 1 113 ? 13.571 21.263 -2.288 1.00 93.94 113 GLU A CA 1
ATOM 916 C C . GLU A 1 113 ? 14.392 20.882 -3.523 1.00 93.94 113 GLU A C 1
ATOM 918 O O . GLU A 1 113 ? 13.856 20.336 -4.493 1.00 93.94 113 GLU A O 1
ATOM 923 N N . ALA A 1 114 ? 15.711 21.096 -3.486 1.00 96.19 114 ALA A N 1
ATOM 924 C CA . ALA A 1 114 ? 16.579 20.734 -4.597 1.00 96.19 114 ALA A CA 1
ATOM 925 C C . ALA A 1 114 ? 16.669 19.205 -4.764 1.00 96.19 114 ALA A C 1
ATOM 927 O O . ALA A 1 114 ? 16.725 18.704 -5.891 1.00 96.19 114 ALA A O 1
ATOM 928 N N . ALA A 1 115 ? 16.648 18.435 -3.672 1.00 95.06 115 ALA A N 1
ATOM 929 C CA . ALA A 1 115 ? 16.553 16.978 -3.714 1.00 95.06 115 ALA A CA 1
ATOM 930 C C . ALA A 1 115 ? 15.221 16.504 -4.312 1.00 95.06 115 ALA A C 1
ATOM 932 O O . ALA A 1 115 ? 15.232 15.615 -5.171 1.00 95.06 115 ALA A O 1
ATOM 933 N N . VAL A 1 116 ? 14.103 17.131 -3.933 1.00 95.94 116 VAL A N 1
ATOM 934 C CA . VAL A 1 116 ? 12.778 16.848 -4.508 1.00 95.94 116 VAL A CA 1
ATOM 935 C C . VAL A 1 116 ? 12.768 17.150 -6.005 1.00 95.94 116 VAL A C 1
ATOM 937 O O . VAL A 1 116 ? 12.367 16.294 -6.793 1.00 95.94 116 VAL A O 1
ATOM 940 N N . ALA A 1 117 ? 13.283 18.308 -6.424 1.00 96.81 117 ALA A N 1
ATOM 941 C CA . ALA A 1 117 ? 13.370 18.692 -7.831 1.00 96.81 117 ALA A CA 1
ATOM 942 C C . ALA A 1 117 ? 14.224 17.705 -8.647 1.00 96.81 117 ALA A C 1
ATOM 944 O O . ALA A 1 117 ? 13.810 17.253 -9.717 1.00 96.81 117 ALA A O 1
ATOM 945 N N . ARG A 1 118 ? 15.386 17.286 -8.119 1.00 96.44 118 ARG A N 1
ATOM 946 C CA . ARG A 1 118 ? 16.229 16.257 -8.755 1.00 96.44 118 ARG A CA 1
ATOM 947 C C . ARG A 1 118 ? 15.513 14.911 -8.861 1.00 96.44 118 ARG A C 1
ATOM 949 O O . ARG A 1 118 ? 15.635 14.240 -9.887 1.00 96.44 118 ARG A O 1
ATOM 956 N N . ARG A 1 119 ? 14.787 14.487 -7.820 1.00 96.62 119 ARG A N 1
ATOM 957 C CA . ARG A 1 119 ? 14.013 13.235 -7.839 1.00 96.62 119 ARG A CA 1
ATOM 958 C C . ARG A 1 119 ? 12.880 13.305 -8.859 1.00 96.62 119 ARG A C 1
ATOM 960 O O . ARG A 1 119 ? 12.744 12.368 -9.642 1.00 96.62 119 ARG A O 1
ATOM 967 N N . ARG A 1 120 ? 12.145 14.418 -8.897 1.00 97.38 120 ARG A N 1
ATOM 968 C CA . ARG A 1 120 ? 11.076 14.676 -9.867 1.00 97.38 120 ARG A CA 1
ATOM 969 C C . ARG A 1 120 ? 11.596 14.611 -11.302 1.00 97.38 120 ARG A C 1
ATOM 971 O O . ARG A 1 120 ? 11.109 13.803 -12.076 1.00 97.38 120 ARG A O 1
ATOM 978 N N . ALA A 1 121 ? 12.675 15.325 -11.619 1.00 97.00 121 ALA A N 1
ATOM 979 C CA . ALA A 1 121 ? 13.260 15.297 -12.962 1.00 97.00 121 ALA A CA 1
ATOM 980 C C . ALA A 1 121 ? 13.695 13.883 -13.400 1.00 97.00 121 ALA A C 1
ATOM 982 O O . ALA A 1 121 ? 13.618 13.528 -14.576 1.00 97.00 121 ALA A O 1
ATOM 983 N N . ARG A 1 122 ? 14.162 13.049 -12.461 1.00 97.75 122 ARG A N 1
ATOM 984 C CA . ARG A 1 122 ? 14.493 11.643 -12.738 1.00 97.75 122 ARG A CA 1
ATOM 985 C C . ARG A 1 122 ? 13.253 10.770 -12.922 1.00 97.75 122 ARG A C 1
ATOM 987 O O . ARG A 1 122 ? 13.295 9.870 -13.756 1.00 97.75 122 ARG A O 1
ATOM 994 N N . LEU A 1 123 ? 12.186 11.024 -12.165 1.00 98.00 123 LEU A N 1
ATOM 995 C CA . LEU A 1 123 ? 10.890 10.379 -12.360 1.00 98.00 123 LEU A CA 1
ATOM 996 C C . LEU A 1 123 ? 10.336 10.703 -13.747 1.00 98.00 123 LEU A C 1
ATOM 998 O O . LEU A 1 123 ? 10.027 9.779 -14.488 1.00 98.00 123 LEU A O 1
ATOM 1002 N N . ASP A 1 124 ? 10.303 11.975 -14.136 1.00 97.88 124 ASP A N 1
ATOM 1003 C CA . ASP A 1 124 ? 9.756 12.407 -15.427 1.00 97.88 124 ASP A CA 1
ATOM 1004 C C . ASP A 1 124 ? 10.491 11.734 -16.594 1.00 97.88 124 ASP A C 1
ATOM 1006 O O . ASP A 1 124 ? 9.865 11.230 -17.524 1.00 97.88 124 ASP A O 1
ATOM 1010 N N . ARG A 1 125 ? 11.826 11.623 -16.510 1.00 97.12 125 ARG A N 1
ATOM 1011 C CA . ARG A 1 125 ? 12.634 10.871 -17.488 1.00 97.12 125 ARG A CA 1
ATOM 1012 C C . ARG A 1 125 ? 12.275 9.386 -17.542 1.00 97.12 125 ARG A C 1
ATOM 1014 O O . ARG A 1 125 ? 12.241 8.824 -18.633 1.00 97.12 125 ARG A O 1
ATOM 1021 N N . MET A 1 126 ? 12.028 8.752 -16.395 1.00 97.88 126 MET A N 1
ATOM 1022 C CA . MET A 1 126 ? 11.608 7.348 -16.339 1.00 97.88 126 MET A CA 1
ATOM 1023 C C . MET A 1 126 ? 10.223 7.161 -16.973 1.00 97.88 126 MET A C 1
ATOM 1025 O O . MET A 1 126 ? 10.043 6.261 -17.789 1.00 97.88 126 MET A O 1
ATOM 1029 N N . LEU A 1 127 ? 9.274 8.047 -16.657 1.00 98.12 127 LEU A N 1
ATOM 1030 C CA . LEU A 1 127 ? 7.912 8.030 -17.197 1.00 98.12 127 LEU A CA 1
ATOM 1031 C C . LEU A 1 127 ? 7.893 8.241 -18.719 1.00 98.12 127 LEU A C 1
ATOM 1033 O O . LEU A 1 127 ? 7.225 7.495 -19.428 1.00 98.12 127 LEU A O 1
ATOM 1037 N N . LEU A 1 128 ? 8.679 9.196 -19.229 1.00 96.88 128 LEU A N 1
ATOM 1038 C CA . LEU A 1 128 ? 8.841 9.460 -20.669 1.00 96.88 128 LEU A CA 1
ATOM 1039 C C . LEU A 1 128 ? 9.494 8.298 -21.433 1.00 96.88 128 LEU A C 1
ATOM 1041 O O . LEU A 1 128 ? 9.370 8.194 -22.657 1.00 96.88 128 LEU A O 1
ATOM 1045 N N . ALA A 1 129 ? 10.271 7.471 -20.736 1.00 96.06 129 ALA A N 1
ATOM 1046 C CA . ALA A 1 129 ? 10.993 6.357 -21.329 1.00 96.06 129 ALA A CA 1
ATOM 1047 C C . ALA A 1 129 ? 10.236 5.036 -21.307 1.00 96.06 129 ALA A C 1
ATOM 1049 O O . ALA A 1 129 ? 10.545 4.172 -22.125 1.00 96.06 129 ALA A O 1
ATOM 1050 N N . ALA A 1 130 ? 9.286 4.879 -20.390 1.00 97.38 130 ALA A N 1
ATOM 1051 C CA . ALA A 1 130 ? 8.480 3.680 -20.289 1.00 97.38 130 ALA A CA 1
ATOM 1052 C C . ALA A 1 130 ? 7.501 3.570 -21.470 1.00 97.38 130 ALA A C 1
ATOM 1054 O O . ALA A 1 130 ? 6.864 4.543 -21.878 1.00 97.38 130 ALA A O 1
ATOM 1055 N N . ASP A 1 131 ? 7.346 2.357 -21.993 1.00 97.25 131 ASP A N 1
ATOM 1056 C CA . ASP A 1 131 ? 6.295 2.026 -22.958 1.00 97.25 131 ASP A CA 1
ATOM 1057 C C . ASP A 1 131 ? 4.932 1.911 -22.273 1.00 97.25 131 ASP A C 1
ATOM 1059 O O . ASP A 1 131 ? 3.898 2.150 -22.897 1.00 97.25 131 ASP A O 1
ATOM 1063 N N . HIS A 1 132 ? 4.932 1.554 -20.987 1.00 98.38 132 HIS A N 1
ATOM 1064 C CA . HIS A 1 132 ? 3.740 1.521 -20.154 1.00 98.38 132 HIS A CA 1
ATOM 1065 C C . HIS A 1 132 ? 4.085 1.839 -18.698 1.00 98.38 132 HIS A C 1
ATOM 1067 O O . HIS A 1 132 ? 5.116 1.403 -18.183 1.00 98.38 132 HIS A O 1
ATOM 1073 N N . VAL A 1 133 ? 3.209 2.569 -18.016 1.00 98.75 133 VAL A N 1
ATOM 1074 C CA . VAL A 1 133 ? 3.352 2.890 -16.596 1.00 98.75 133 VAL A CA 1
ATOM 1075 C C . VAL A 1 133 ? 2.217 2.259 -15.806 1.00 98.75 133 VAL A C 1
ATOM 1077 O O . VAL A 1 133 ? 1.048 2.422 -16.142 1.00 98.75 133 VAL A O 1
ATOM 1080 N N . ILE A 1 134 ? 2.569 1.560 -14.735 1.00 98.44 134 ILE A N 1
ATOM 1081 C CA . ILE A 1 134 ? 1.641 1.033 -13.746 1.00 98.44 134 ILE A CA 1
ATOM 1082 C C . ILE A 1 134 ? 1.717 1.940 -12.519 1.00 98.44 134 ILE A C 1
ATOM 1084 O O . ILE A 1 134 ? 2.722 1.989 -11.808 1.00 98.44 134 ILE A O 1
ATOM 1088 N N . ALA A 1 135 ? 0.638 2.667 -12.267 1.00 97.69 135 ALA A N 1
ATOM 1089 C CA . ALA A 1 135 ? 0.507 3.534 -11.108 1.00 97.69 135 ALA A CA 1
ATOM 1090 C C . ALA A 1 135 ? -0.239 2.814 -9.978 1.00 97.69 135 ALA A C 1
ATOM 1092 O O . ALA A 1 135 ? -1.233 2.124 -10.211 1.00 97.69 135 ALA A O 1
ATOM 1093 N N . GLY A 1 136 ? 0.229 2.984 -8.739 1.00 96.06 136 GLY A N 1
ATOM 1094 C CA . GLY A 1 136 ? -0.365 2.344 -7.559 1.00 96.06 136 GLY A CA 1
ATOM 1095 C C . GLY A 1 136 ? -1.691 2.928 -7.074 1.00 96.06 136 GLY A C 1
ATOM 1096 O O . GLY A 1 136 ? -2.310 2.364 -6.170 1.00 96.06 136 GLY A O 1
ATOM 1097 N N . SER A 1 137 ? -2.106 4.056 -7.639 1.00 95.81 137 SER A N 1
ATOM 1098 C CA . SER A 1 137 ? -3.354 4.753 -7.336 1.00 95.81 137 SER A CA 1
ATOM 1099 C C . SER A 1 137 ? -3.722 5.705 -8.485 1.00 95.81 137 SER A C 1
ATOM 1101 O O . SER A 1 137 ? -2.851 6.065 -9.287 1.00 95.81 137 SER A O 1
ATOM 1103 N N . PRO A 1 138 ? -4.982 6.169 -8.554 1.00 95.94 138 PRO A N 1
ATOM 1104 C CA . PRO A 1 138 ? -5.406 7.203 -9.492 1.00 95.94 138 PRO A CA 1
ATOM 1105 C C . PRO A 1 138 ? -4.594 8.509 -9.397 1.00 95.94 138 PRO A C 1
ATOM 1107 O O . PRO A 1 138 ? -4.110 8.932 -10.441 1.00 95.94 138 PRO A O 1
ATOM 1110 N N . PRO A 1 139 ? -4.295 9.094 -8.213 1.00 95.50 139 PRO A N 1
ATOM 1111 C CA . PRO A 1 139 ? -3.470 10.306 -8.156 1.00 95.50 139 PRO A CA 1
ATOM 1112 C C . PRO A 1 139 ? -2.055 10.140 -8.737 1.00 95.50 139 PRO A C 1
ATOM 1114 O O . PRO A 1 139 ? -1.513 11.066 -9.339 1.00 95.50 139 PRO A O 1
ATOM 1117 N N . LEU A 1 140 ? -1.436 8.961 -8.584 1.00 97.31 140 LEU A N 1
ATOM 1118 C CA . LEU A 1 140 ? -0.145 8.670 -9.221 1.00 97.31 140 LEU A CA 1
ATOM 1119 C C . LEU A 1 140 ? -0.294 8.539 -10.740 1.00 97.31 140 LEU A C 1
ATOM 1121 O O . LEU A 1 140 ? 0.581 8.990 -11.479 1.00 97.31 140 LEU A O 1
ATOM 1125 N N . ALA A 1 141 ? -1.397 7.949 -11.209 1.00 97.69 141 ALA A N 1
ATOM 1126 C CA . ALA A 1 141 ? -1.689 7.858 -12.634 1.00 97.69 141 ALA A CA 1
ATOM 1127 C C . ALA A 1 141 ? -1.909 9.239 -13.254 1.00 97.69 141 ALA A C 1
ATOM 1129 O O . ALA A 1 141 ? -1.399 9.493 -14.340 1.00 97.69 141 ALA A O 1
ATOM 1130 N N . ASP A 1 142 ? -2.607 10.137 -12.560 1.00 96.88 142 ASP A N 1
ATOM 1131 C CA . ASP A 1 142 ? -2.841 11.507 -13.021 1.00 96.88 142 ASP A CA 1
ATOM 1132 C C . ASP A 1 142 ? -1.526 12.260 -13.220 1.00 96.88 142 ASP A C 1
ATOM 1134 O O . ASP A 1 142 ? -1.323 12.868 -14.270 1.00 96.88 142 ASP A O 1
ATOM 1138 N N . TYR A 1 143 ? -0.584 12.127 -12.278 1.00 97.69 143 TYR A N 1
ATOM 1139 C CA . TYR A 1 143 ? 0.770 12.646 -12.471 1.00 97.69 143 TYR A CA 1
ATOM 1140 C C . TYR A 1 143 ? 1.456 11.998 -13.683 1.00 97.69 143 TYR A C 1
ATOM 1142 O O . TYR A 1 143 ? 2.005 12.686 -14.541 1.00 97.69 143 TYR A O 1
ATOM 1150 N N . ALA A 1 144 ? 1.420 10.665 -13.786 1.00 98.25 144 ALA A N 1
ATOM 1151 C CA . ALA A 1 144 ? 2.109 9.940 -14.850 1.00 98.25 144 ALA A CA 1
ATOM 1152 C C . ALA A 1 144 ? 1.581 10.265 -16.256 1.00 98.25 144 ALA A C 1
ATOM 1154 O O . ALA A 1 144 ? 2.372 10.304 -17.198 1.00 98.25 144 ALA A O 1
ATOM 1155 N N . ARG A 1 145 ? 0.278 10.528 -16.412 1.00 98.12 145 ARG A N 1
ATOM 1156 C CA . ARG A 1 145 ? -0.367 10.833 -17.704 1.00 98.12 145 ARG A CA 1
ATOM 1157 C C . ARG A 1 145 ? 0.170 12.096 -18.370 1.00 98.12 145 ARG A C 1
ATOM 1159 O O . ARG A 1 145 ? 0.100 12.200 -19.588 1.00 98.12 145 ARG A O 1
ATOM 1166 N N . ALA A 1 146 ? 0.747 13.021 -17.604 1.00 96.44 146 ALA A N 1
ATOM 1167 C CA . ALA A 1 146 ? 1.398 14.205 -18.161 1.00 96.44 146 ALA A CA 1
ATOM 1168 C C . ALA A 1 146 ? 2.717 13.889 -18.900 1.00 96.44 146 ALA A C 1
ATOM 1170 O O . ALA A 1 146 ? 3.227 14.733 -19.635 1.00 96.44 146 ALA A O 1
ATOM 1171 N N . HIS A 1 147 ? 3.280 12.691 -18.709 1.00 96.75 147 HIS A N 1
ATOM 1172 C CA . HIS A 1 147 ? 4.619 12.332 -19.185 1.00 96.75 147 HIS A CA 1
ATOM 1173 C C . HIS A 1 147 ? 4.659 11.019 -19.977 1.00 96.75 147 HIS A C 1
ATOM 1175 O O . HIS A 1 147 ? 5.440 10.884 -20.916 1.00 96.75 147 HIS A O 1
ATOM 1181 N N . ALA A 1 148 ? 3.864 10.027 -19.583 1.00 97.31 148 ALA A N 1
ATOM 1182 C CA . ALA A 1 148 ? 3.939 8.668 -20.100 1.00 97.31 148 ALA A CA 1
ATOM 1183 C C . ALA A 1 148 ? 2.989 8.428 -21.279 1.00 97.31 148 ALA A C 1
ATOM 1185 O O . ALA A 1 148 ? 1.923 9.027 -21.383 1.00 97.31 148 ALA A O 1
ATOM 1186 N N . ARG A 1 149 ? 3.365 7.484 -22.150 1.00 94.56 149 ARG A N 1
ATOM 1187 C CA . ARG A 1 149 ? 2.587 7.105 -23.345 1.00 94.56 149 ARG A CA 1
ATOM 1188 C C . ARG A 1 149 ? 1.299 6.357 -23.016 1.00 94.56 149 ARG A C 1
ATOM 1190 O O . ARG A 1 149 ? 0.288 6.542 -23.681 1.00 94.56 149 ARG A O 1
ATOM 1197 N N . ALA A 1 150 ? 1.370 5.477 -22.025 1.00 98.19 150 ALA A N 1
ATOM 1198 C CA . ALA A 1 150 ? 0.266 4.655 -21.567 1.00 98.19 150 ALA A CA 1
ATOM 1199 C C . ALA A 1 150 ? 0.384 4.484 -20.053 1.00 98.19 150 ALA A C 1
ATOM 1201 O O . ALA A 1 150 ? 1.483 4.262 -19.536 1.00 98.19 150 ALA A O 1
ATOM 1202 N N . VAL A 1 151 ? -0.740 4.620 -19.355 1.00 98.62 151 VAL A N 1
ATOM 1203 C CA . VAL A 1 151 ? -0.800 4.584 -17.894 1.00 98.62 151 VAL A CA 1
ATOM 1204 C C . VAL A 1 151 ? -2.009 3.775 -17.467 1.00 98.62 151 VAL A C 1
ATOM 1206 O O . VAL A 1 151 ? -3.131 4.123 -17.833 1.00 98.62 151 VAL A O 1
ATOM 1209 N N . GLU A 1 152 ? -1.781 2.769 -16.632 1.00 98.00 152 GLU A N 1
ATOM 1210 C CA . GLU A 1 152 ? -2.828 1.954 -16.026 1.00 98.00 152 GLU A CA 1
ATOM 1211 C C . GLU A 1 152 ? -2.736 2.018 -14.498 1.00 98.00 152 GLU A C 1
ATOM 1213 O O . GLU A 1 152 ? -1.649 2.009 -13.913 1.00 98.00 152 GLU A O 1
ATOM 1218 N N . VAL A 1 153 ? -3.892 2.060 -13.833 1.00 97.38 153 VAL A N 1
ATOM 1219 C CA . VAL A 1 153 ? -3.967 1.928 -12.373 1.00 97.38 153 VAL A CA 1
ATOM 1220 C C . VAL A 1 153 ? -4.103 0.453 -12.014 1.00 97.38 153 VAL A C 1
ATOM 1222 O O . VAL A 1 153 ? -5.131 -0.168 -12.297 1.00 97.38 153 VAL A O 1
ATOM 1225 N N . LEU A 1 154 ? -3.105 -0.088 -11.320 1.00 96.25 154 LEU A N 1
ATOM 1226 C CA . LEU A 1 154 ? -3.230 -1.344 -10.580 1.00 96.25 154 LEU A CA 1
ATOM 1227 C C . LEU A 1 154 ? -2.987 -1.039 -9.115 1.00 96.25 154 LEU A C 1
ATOM 1229 O O . LEU A 1 154 ? -1.967 -0.443 -8.775 1.00 96.25 154 LEU A O 1
ATOM 1233 N N . TYR A 1 155 ? -3.906 -1.434 -8.242 1.00 95.88 155 TYR A N 1
ATOM 1234 C CA . TYR A 1 155 ? -3.721 -1.271 -6.804 1.00 95.88 155 TYR A CA 1
ATOM 1235 C C . TYR A 1 155 ? -2.738 -2.338 -6.295 1.00 95.88 155 TYR A C 1
ATOM 1237 O O . TYR A 1 155 ? -2.564 -3.381 -6.927 1.00 95.88 155 TYR A O 1
ATOM 1245 N N . PRO A 1 156 ? -2.065 -2.122 -5.154 1.00 95.38 156 PRO A N 1
ATOM 1246 C CA . PRO A 1 156 ? -1.350 -3.185 -4.459 1.00 95.38 156 PRO A CA 1
ATOM 1247 C C . PRO A 1 156 ? -2.240 -4.420 -4.310 1.00 95.38 156 PRO A C 1
ATOM 1249 O O . PRO A 1 156 ? -3.390 -4.320 -3.886 1.00 95.38 156 PRO A O 1
ATOM 1252 N N . SER A 1 157 ? -1.706 -5.572 -4.694 1.00 96.31 157 SER A N 1
ATOM 1253 C CA . SER A 1 157 ? -2.436 -6.831 -4.652 1.00 96.31 157 SER A CA 1
ATOM 1254 C C . SER A 1 157 ? -2.330 -7.501 -3.291 1.00 96.31 157 SER A C 1
ATOM 1256 O O . SER A 1 157 ? -1.364 -7.308 -2.538 1.00 96.31 157 SER A O 1
ATOM 1258 N N . LEU A 1 158 ? -3.310 -8.348 -3.002 1.00 95.69 158 LEU A N 1
ATOM 1259 C CA . LEU A 1 158 ? -3.263 -9.283 -1.887 1.00 95.69 158 LEU A CA 1
ATOM 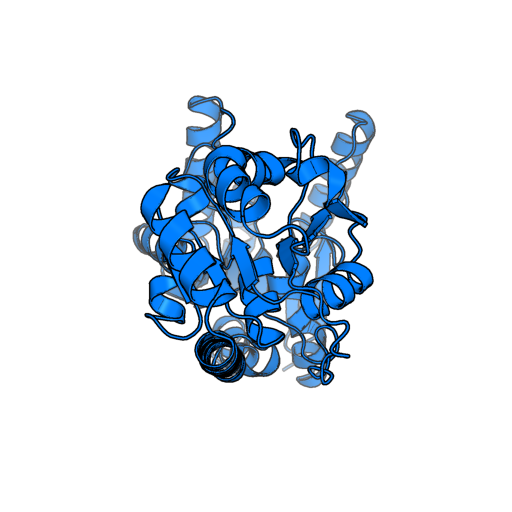1260 C C . LEU A 1 158 ? -3.198 -10.715 -2.404 1.00 95.69 158 LEU A C 1
ATOM 1262 O O . LEU A 1 158 ? -3.759 -11.035 -3.450 1.00 95.69 158 LEU A O 1
ATOM 1266 N N . ASP A 1 159 ? -2.526 -11.563 -1.640 1.00 93.75 159 ASP A N 1
ATOM 1267 C CA . ASP A 1 159 ? -2.483 -12.997 -1.876 1.00 93.75 159 ASP A CA 1
ATOM 1268 C C . ASP A 1 159 ? -3.515 -13.703 -0.983 1.00 93.75 159 ASP A C 1
ATOM 1270 O O . ASP A 1 159 ? -3.608 -13.419 0.217 1.00 93.75 159 ASP A O 1
ATOM 1274 N N . ARG A 1 160 ? -4.328 -14.586 -1.576 1.00 92.56 160 ARG A N 1
ATOM 1275 C CA . ARG A 1 160 ? -5.43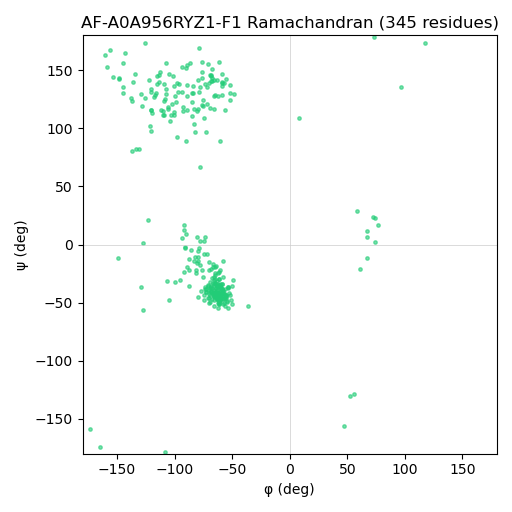9 -15.252 -0.875 1.00 92.56 160 ARG A CA 1
ATOM 1276 C C . ARG A 1 160 ? -4.942 -16.183 0.220 1.00 92.56 160 ARG A C 1
ATOM 1278 O O . ARG A 1 160 ? -5.550 -16.224 1.285 1.00 92.56 160 ARG A O 1
ATOM 1285 N N . GLU A 1 161 ? -3.853 -16.904 -0.022 1.00 88.81 161 GLU A N 1
ATOM 1286 C CA . GLU A 1 161 ? -3.283 -17.844 0.943 1.00 88.81 161 GLU A CA 1
ATOM 1287 C C . GLU A 1 161 ? -2.680 -17.093 2.139 1.00 88.81 161 GLU A C 1
ATOM 1289 O O . GLU A 1 161 ? -2.958 -17.420 3.297 1.00 88.81 161 GLU A O 1
ATOM 1294 N N . ALA A 1 162 ? -1.948 -16.011 1.868 1.00 86.69 162 ALA A N 1
ATOM 1295 C CA . ALA A 1 162 ? -1.342 -15.156 2.880 1.00 86.69 162 ALA A CA 1
ATOM 1296 C C . ALA A 1 162 ? -2.373 -14.405 3.738 1.00 86.69 162 ALA A C 1
ATOM 1298 O O . ALA A 1 162 ? -2.126 -14.166 4.923 1.00 86.69 162 ALA A O 1
ATOM 1299 N N . VAL A 1 163 ? -3.521 -14.010 3.172 1.00 86.06 163 VAL A N 1
ATOM 1300 C CA . VAL A 1 163 ? -4.633 -13.435 3.953 1.00 86.06 163 V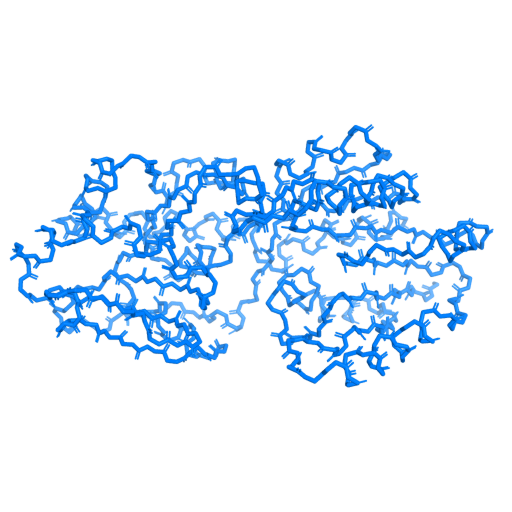AL A CA 1
ATOM 1301 C C . VAL A 1 163 ? -5.406 -14.533 4.690 1.00 86.06 163 VAL A C 1
ATOM 1303 O O . VAL A 1 163 ? -5.761 -14.368 5.859 1.00 86.06 163 VAL A O 1
ATOM 1306 N N . GLY A 1 164 ? -5.611 -15.672 4.034 1.00 83.38 164 GLY A N 1
ATOM 1307 C CA . GLY A 1 164 ? -6.409 -16.785 4.517 1.00 83.38 164 GLY A CA 1
ATOM 1308 C C . GLY A 1 164 ? -7.915 -16.521 4.488 1.00 83.38 164 GLY A C 1
ATOM 1309 O O . GLY A 1 164 ? -8.403 -15.450 4.120 1.00 83.38 164 GLY A O 1
ATOM 1310 N N . THR A 1 165 ? -8.673 -17.532 4.903 1.00 76.94 165 THR A N 1
ATOM 1311 C CA . THR A 1 165 ? -10.124 -17.405 5.071 1.00 76.94 165 THR A CA 1
ATOM 1312 C C . THR A 1 165 ? -10.412 -16.660 6.375 1.00 76.94 165 THR A C 1
ATOM 1314 O O . THR A 1 165 ? -9.785 -16.989 7.387 1.00 76.94 165 THR A O 1
ATOM 1317 N N . PRO A 1 166 ? -11.339 -15.684 6.391 1.00 70.12 166 PRO A N 1
ATOM 1318 C CA . PRO A 1 166 ? -11.804 -15.088 7.634 1.00 70.12 166 PRO A CA 1
ATOM 1319 C C . PRO A 1 166 ? -12.346 -16.194 8.539 1.00 70.12 166 PRO A C 1
ATOM 1321 O O . PRO A 1 166 ? -13.306 -16.878 8.185 1.00 70.12 166 PRO A O 1
ATOM 1324 N N . ALA A 1 167 ? -11.702 -16.409 9.681 1.00 64.25 167 ALA A N 1
ATOM 1325 C CA . ALA A 1 167 ? -12.244 -17.293 10.697 1.00 64.25 167 ALA A CA 1
ATOM 1326 C C . ALA A 1 167 ? -13.375 -16.554 11.431 1.00 64.25 167 ALA A C 1
ATOM 1328 O O . ALA A 1 167 ? -13.244 -15.347 11.667 1.00 64.25 167 ALA A O 1
ATOM 1329 N N . PRO A 1 168 ? -14.465 -17.241 11.821 1.00 61.72 168 PRO A N 1
ATOM 1330 C CA . PRO A 1 168 ? -15.404 -16.691 12.787 1.00 61.72 168 PRO A CA 1
ATOM 1331 C C . PRO A 1 168 ? -14.619 -16.245 14.023 1.00 61.72 168 PRO A C 1
ATOM 1333 O O . PRO A 1 168 ? -13.854 -17.033 14.584 1.00 61.72 168 PRO A O 1
ATOM 1336 N N . ARG A 1 169 ? -14.753 -14.975 14.419 1.00 66.25 169 ARG A N 1
ATOM 1337 C CA . ARG A 1 169 ? -14.120 -14.488 15.649 1.00 66.25 169 ARG A CA 1
ATOM 1338 C C . ARG A 1 169 ? -14.640 -15.301 16.825 1.00 66.25 169 ARG A C 1
ATOM 1340 O O . ARG A 1 169 ? -15.846 -15.502 16.949 1.00 66.25 169 ARG A O 1
ATOM 1347 N N . ALA A 1 170 ? -13.735 -15.696 17.714 1.00 62.19 170 ALA A N 1
ATOM 1348 C CA . ALA A 1 170 ? -14.133 -15.997 19.077 1.00 62.19 170 ALA A CA 1
ATOM 1349 C C . ALA A 1 170 ? -14.618 -14.681 19.701 1.00 62.19 170 ALA A C 1
ATOM 1351 O O . ALA A 1 170 ? -13.849 -13.722 19.776 1.00 62.19 170 ALA A O 1
ATOM 1352 N N . ASP A 1 171 ? -15.895 -14.617 20.070 1.00 71.88 171 ASP A N 1
ATOM 1353 C CA . ASP A 1 171 ? -16.425 -13.489 20.828 1.00 71.88 171 ASP A CA 1
ATOM 1354 C C . ASP A 1 171 ? -15.899 -13.588 22.263 1.00 71.88 171 ASP A C 1
ATOM 1356 O O . ASP A 1 171 ? -16.402 -14.356 23.082 1.00 71.88 171 ASP A O 1
ATOM 1360 N N . ASP A 1 172 ? -14.819 -12.859 22.540 1.00 83.81 172 ASP A N 1
ATOM 1361 C CA . ASP A 1 172 ? -14.269 -12.697 23.885 1.00 83.81 172 ASP A CA 1
ATOM 1362 C C . ASP A 1 172 ? -14.852 -11.464 24.601 1.00 83.81 172 ASP A C 1
ATOM 1364 O O . ASP A 1 172 ? -14.312 -11.015 25.616 1.00 83.81 172 ASP A O 1
ATOM 1368 N N . GLY A 1 173 ? -15.929 -10.881 24.056 1.00 84.12 173 GLY A N 1
ATOM 1369 C CA . GLY A 1 173 ? -16.598 -9.694 24.579 1.00 84.12 173 GLY A CA 1
ATOM 1370 C C . GLY A 1 173 ? -15.768 -8.408 24.508 1.00 84.12 173 GLY A C 1
ATOM 1371 O O . GLY A 1 173 ? -16.187 -7.386 25.055 1.00 84.12 173 GLY A O 1
ATOM 1372 N N . THR A 1 174 ? -14.593 -8.425 23.868 1.00 91.62 174 THR A N 1
ATOM 1373 C CA . THR A 1 174 ? -13.654 -7.297 23.870 1.00 91.62 174 THR A CA 1
ATOM 1374 C C . THR A 1 174 ? -13.581 -6.627 22.502 1.00 91.62 174 THR A C 1
ATOM 1376 O O . THR A 1 174 ? -13.009 -7.166 21.552 1.00 91.62 174 THR A O 1
ATOM 1379 N N . LEU A 1 175 ? -14.093 -5.394 22.423 1.00 95.56 175 LEU A N 1
ATOM 1380 C CA . LEU A 1 175 ? -13.961 -4.567 21.226 1.00 95.56 175 LEU A CA 1
ATOM 1381 C C . LEU A 1 175 ? -12.533 -4.035 21.067 1.00 95.56 175 LEU A C 1
ATOM 1383 O O . LEU A 1 175 ? -11.907 -3.565 22.022 1.00 95.56 175 LEU A O 1
ATOM 1387 N N . ARG A 1 176 ? -12.043 -4.057 19.830 1.00 97.00 176 ARG A N 1
ATOM 1388 C CA . ARG A 1 176 ? -10.693 -3.653 19.441 1.00 97.00 176 ARG A CA 1
ATOM 1389 C C . ARG A 1 176 ? -10.728 -2.657 18.294 1.00 97.00 176 ARG A C 1
ATOM 1391 O O . ARG A 1 176 ? -11.154 -2.977 17.182 1.00 97.00 176 ARG A O 1
ATOM 1398 N N . VAL A 1 177 ? -10.190 -1.469 18.555 1.00 98.31 177 VAL A N 1
ATOM 1399 C CA . VAL A 1 177 ? -9.778 -0.535 17.503 1.00 98.31 177 VAL A CA 1
ATOM 1400 C C . VAL A 1 177 ? -8.371 -0.924 17.066 1.00 98.31 177 VAL A C 1
ATOM 1402 O O . VAL A 1 177 ? -7.460 -1.004 17.888 1.00 98.31 177 VAL A O 1
ATOM 1405 N N . GLY A 1 178 ? -8.205 -1.210 15.782 1.00 97.88 178 GLY A N 1
ATOM 1406 C CA . GLY A 1 178 ? -6.989 -1.757 15.208 1.00 97.88 178 GLY A CA 1
ATOM 1407 C C . GLY A 1 178 ? -6.226 -0.772 14.340 1.00 97.88 178 GLY A C 1
ATOM 1408 O O . GLY A 1 178 ? -6.820 -0.080 13.517 1.00 97.88 178 GLY A O 1
ATOM 1409 N N . TRP A 1 179 ? -4.903 -0.751 14.461 1.00 97.75 179 TRP A N 1
ATOM 1410 C CA . TRP A 1 179 ? -4.027 -0.004 13.562 1.00 97.75 179 TRP A CA 1
ATOM 1411 C C . TRP A 1 179 ? -2.808 -0.838 13.168 1.00 97.75 179 TRP A C 1
ATOM 1413 O O . TRP A 1 179 ? -2.213 -1.532 13.996 1.00 97.75 179 TRP A O 1
ATOM 1423 N N . ILE A 1 180 ? -2.415 -0.744 11.897 1.00 95.25 180 ILE A N 1
ATOM 1424 C CA . ILE A 1 180 ? -1.232 -1.418 11.351 1.00 95.25 180 ILE A CA 1
ATOM 1425 C C . ILE A 1 180 ? -0.383 -0.394 10.616 1.00 95.25 180 ILE A C 1
ATOM 1427 O O . ILE A 1 180 ? -0.871 0.317 9.730 1.00 95.25 180 ILE A O 1
ATOM 1431 N N . GLY A 1 181 ? 0.904 -0.375 10.940 1.00 91.88 181 GLY A N 1
ATOM 1432 C CA . GLY A 1 181 ? 1.877 0.468 10.270 1.00 91.88 181 GLY A CA 1
ATOM 1433 C C . GLY A 1 181 ? 3.299 0.174 10.727 1.00 91.88 181 GLY A C 1
ATOM 1434 O O . GLY A 1 181 ? 3.616 -0.903 11.214 1.00 91.88 181 GLY A O 1
ATOM 1435 N N . ASN A 1 182 ? 4.178 1.143 10.528 1.00 87.75 182 ASN A N 1
ATOM 1436 C CA . ASN A 1 182 ? 5.567 1.117 10.974 1.00 87.75 182 ASN A CA 1
ATOM 1437 C C . ASN A 1 182 ? 5.909 2.354 11.813 1.00 87.75 182 ASN A C 1
ATOM 1439 O O . ASN A 1 182 ? 5.123 3.304 11.879 1.00 87.75 182 ASN A O 1
ATOM 1443 N N . ASP A 1 183 ? 7.116 2.339 12.379 1.00 85.50 183 ASP A N 1
ATOM 1444 C CA . ASP A 1 183 ? 7.774 3.447 13.082 1.00 85.50 183 ASP A CA 1
ATOM 1445 C C . ASP A 1 183 ? 7.494 4.835 12.483 1.00 85.50 183 ASP A C 1
ATOM 1447 O O . ASP A 1 183 ? 7.015 5.732 13.170 1.00 85.50 183 ASP A O 1
ATOM 1451 N N . GLN A 1 184 ? 7.718 5.017 11.183 1.00 84.25 184 GLN A N 1
ATOM 1452 C CA . GLN A 1 184 ? 7.537 6.307 10.524 1.00 84.25 184 GLN A CA 1
ATOM 1453 C C . GLN A 1 184 ? 6.070 6.728 10.470 1.00 84.25 184 GLN A C 1
ATOM 1455 O O . GLN A 1 184 ? 5.777 7.913 10.602 1.00 84.25 184 GLN A O 1
ATOM 1460 N N . SER A 1 185 ? 5.151 5.787 10.258 1.00 88.88 185 SER A N 1
ATOM 1461 C CA . SER A 1 185 ? 3.714 6.066 10.152 1.00 88.88 185 SER A CA 1
ATOM 1462 C C . SER A 1 185 ? 2.998 6.196 11.499 1.00 88.88 185 SER A C 1
ATOM 1464 O O . SER A 1 185 ? 1.863 6.668 11.521 1.00 88.88 185 SER A O 1
ATOM 1466 N N . GLN A 1 186 ? 3.639 5.845 12.623 1.00 92.25 186 GLN A N 1
ATOM 1467 C CA . GLN A 1 186 ? 3.033 5.982 13.956 1.00 92.25 186 GLN A CA 1
ATOM 1468 C C . GLN A 1 186 ? 2.605 7.408 14.275 1.00 92.25 186 GLN A C 1
ATOM 1470 O O . GLN A 1 186 ? 1.615 7.592 14.972 1.00 92.25 186 GLN A O 1
ATOM 1475 N N . ARG A 1 187 ? 3.267 8.416 13.698 1.00 91.94 187 ARG A N 1
ATOM 1476 C CA . ARG A 1 187 ? 2.843 9.818 13.799 1.00 91.94 187 ARG A CA 1
ATOM 1477 C C . ARG A 1 187 ? 1.360 10.028 13.457 1.00 91.94 187 ARG A C 1
ATOM 1479 O O . ARG A 1 187 ? 0.712 10.860 14.076 1.00 91.94 187 ARG A O 1
ATOM 1486 N N . TYR A 1 188 ? 0.821 9.268 12.497 1.00 93.50 188 TYR A N 1
ATOM 1487 C CA . TYR A 1 188 ? -0.575 9.388 12.081 1.00 93.50 188 TYR A CA 1
ATOM 1488 C C . TYR A 1 188 ? -1.511 8.801 13.137 1.00 93.50 188 TYR A C 1
ATOM 1490 O O . TYR A 1 188 ? -2.560 9.371 13.409 1.00 93.50 188 TYR A O 1
ATOM 1498 N N . LEU A 1 189 ? -1.116 7.694 13.775 1.00 95.94 189 LEU A N 1
ATOM 1499 C CA . LEU A 1 189 ? -1.837 7.151 14.927 1.00 95.94 189 LEU A CA 1
ATOM 1500 C C . LEU A 1 189 ? -1.791 8.125 16.112 1.00 95.94 189 LEU A C 1
ATOM 1502 O O . LEU A 1 189 ? -2.815 8.368 16.743 1.00 95.94 189 LEU A O 1
ATOM 1506 N N . LEU A 1 190 ? -0.623 8.712 16.386 1.00 95.94 190 LEU A N 1
ATOM 1507 C CA . LEU A 1 190 ? -0.448 9.689 17.462 1.00 95.94 190 LEU A CA 1
ATOM 1508 C C . LEU A 1 190 ? -1.290 10.951 17.234 1.00 95.94 190 LEU A C 1
ATOM 1510 O O . LEU A 1 190 ? -1.856 11.480 18.185 1.00 95.94 190 LEU A O 1
ATOM 1514 N N . ALA A 1 191 ? -1.459 11.386 15.983 1.00 95.69 191 ALA A N 1
ATOM 1515 C CA . ALA A 1 191 ? -2.346 12.496 15.639 1.00 95.69 191 ALA A CA 1
ATOM 1516 C C . ALA A 1 191 ? -3.827 12.222 15.976 1.00 95.69 191 ALA A C 1
ATOM 1518 O O . ALA A 1 191 ? -4.572 13.164 16.227 1.00 95.69 191 ALA A O 1
ATOM 1519 N N . LEU A 1 192 ? -4.253 10.952 16.050 1.00 97.06 192 LEU A N 1
ATOM 1520 C CA . LEU A 1 192 ? -5.607 10.572 16.476 1.00 97.06 192 LEU A CA 1
ATOM 1521 C C . LEU A 1 192 ? -5.776 10.437 17.994 1.00 97.06 192 LEU A C 1
ATOM 1523 O O . LEU A 1 192 ? -6.898 10.239 18.457 1.00 97.06 192 LEU A O 1
ATOM 1527 N N . VAL A 1 193 ? -4.719 10.562 18.799 1.00 97.38 193 VAL A N 1
ATOM 1528 C CA . VAL A 1 193 ? -4.814 10.460 20.267 1.00 97.38 193 VAL A CA 1
ATOM 1529 C C . VAL A 1 193 ? -5.886 11.385 20.871 1.00 97.38 193 VAL A C 1
ATOM 1531 O O . VAL A 1 193 ? -6.650 10.893 21.709 1.00 97.38 193 VAL A O 1
ATOM 1534 N N . PRO A 1 194 ? -6.026 12.665 20.459 1.00 97.25 194 PRO A N 1
ATOM 1535 C CA . PRO A 1 194 ? -7.081 13.541 20.973 1.00 97.25 194 PRO A CA 1
ATOM 1536 C C . PRO A 1 194 ? -8.500 13.038 20.676 1.00 97.25 194 PRO A C 1
ATOM 1538 O O . PRO A 1 194 ? -9.402 13.266 21.476 1.00 97.25 194 PRO A O 1
ATOM 1541 N N . VAL A 1 195 ? -8.691 12.315 19.568 1.00 98.00 195 VAL A N 1
ATOM 1542 C CA . VAL A 1 195 ? -9.977 11.711 19.182 1.00 98.00 195 VAL A CA 1
ATOM 1543 C C . VAL A 1 195 ? -10.227 10.409 19.942 1.00 98.00 195 VAL A C 1
ATOM 1545 O O . VAL A 1 195 ? -11.312 10.183 20.473 1.00 98.00 195 VAL A O 1
ATOM 1548 N N . LEU A 1 196 ? -9.212 9.548 20.039 1.00 98.19 196 LEU A N 1
ATOM 1549 C CA . LEU A 1 196 ? -9.341 8.234 20.671 1.00 98.19 196 LEU A CA 1
ATOM 1550 C C . LEU A 1 196 ? -9.492 8.334 22.193 1.00 98.19 196 LEU A C 1
ATOM 1552 O O . LEU A 1 196 ? -10.232 7.553 22.785 1.00 98.19 196 LEU A O 1
ATOM 1556 N N . THR A 1 197 ? -8.835 9.296 22.840 1.00 97.06 197 THR A N 1
ATOM 1557 C CA . THR A 1 197 ? -8.864 9.453 24.305 1.00 97.06 197 THR A CA 1
ATOM 1558 C C . THR A 1 197 ? -10.288 9.526 24.887 1.00 97.06 197 THR A C 1
ATOM 1560 O O . THR A 1 197 ? -10.601 8.700 25.751 1.00 97.06 197 THR A O 1
ATOM 1563 N N . PRO A 1 198 ? -11.189 10.426 24.435 1.00 96.56 198 PRO A N 1
ATOM 1564 C CA . PRO A 1 198 ? -12.563 10.478 24.943 1.00 96.56 198 PRO A CA 1
ATOM 1565 C C . PRO A 1 198 ? -13.396 9.234 24.584 1.00 96.56 198 PRO A C 1
ATOM 1567 O O . PRO A 1 198 ? -14.224 8.800 25.389 1.00 96.56 198 PRO A O 1
ATOM 1570 N N . ILE A 1 199 ? -13.162 8.608 23.424 1.00 97.50 199 ILE A N 1
ATOM 1571 C CA . ILE A 1 199 ? -13.837 7.355 23.029 1.00 97.50 199 ILE A CA 1
ATOM 1572 C C . ILE A 1 199 ? -13.509 6.241 24.026 1.00 97.50 199 ILE A C 1
ATOM 1574 O O . ILE A 1 199 ? -14.407 5.565 24.535 1.00 97.50 199 ILE A O 1
ATOM 1578 N N . PHE A 1 200 ? -12.221 6.091 24.331 1.00 97.31 200 PHE A N 1
ATOM 1579 C CA . PHE A 1 200 ? -11.691 5.098 25.255 1.00 97.31 200 PHE A CA 1
ATOM 1580 C C . PHE A 1 200 ? -12.096 5.391 26.705 1.00 97.31 200 PHE A C 1
ATOM 1582 O O . PHE A 1 200 ? -12.367 4.457 27.463 1.00 97.31 200 PHE A O 1
ATOM 1589 N N . ALA A 1 201 ? -12.164 6.658 27.121 1.00 94.56 201 ALA A N 1
ATOM 1590 C CA . ALA A 1 201 ? -12.612 7.034 28.466 1.00 94.56 201 ALA A CA 1
ATOM 1591 C C . ALA A 1 201 ? -14.050 6.565 28.757 1.00 94.56 201 ALA A C 1
ATOM 1593 O O . ALA A 1 201 ? -14.327 6.084 29.851 1.00 94.56 201 ALA A O 1
ATOM 1594 N N . ARG A 1 202 ? -14.944 6.624 27.759 1.00 94.69 202 ARG A N 1
ATOM 1595 C CA . ARG A 1 202 ? -16.347 6.185 27.887 1.00 94.69 202 ARG A CA 1
ATOM 1596 C C . ARG A 1 202 ? -16.544 4.670 27.778 1.00 94.69 202 ARG A C 1
ATOM 1598 O O . ARG A 1 202 ? -17.633 4.183 28.057 1.00 94.69 202 ARG A O 1
ATOM 1605 N N . ARG A 1 203 ? -15.517 3.919 27.363 1.00 94.94 203 ARG A N 1
ATOM 1606 C CA . ARG A 1 203 ? -15.598 2.472 27.091 1.00 94.94 203 ARG A CA 1
ATOM 1607 C C . ARG A 1 203 ? -14.454 1.726 27.793 1.00 94.94 203 ARG A C 1
ATOM 1609 O O . ARG A 1 203 ? -13.439 1.445 27.156 1.00 94.94 203 ARG A O 1
ATOM 1616 N N . PRO A 1 204 ? -14.573 1.400 29.099 1.00 92.00 204 PRO A N 1
ATOM 1617 C CA . PRO A 1 204 ? -13.510 0.757 29.881 1.00 92.00 204 PRO A CA 1
ATOM 1618 C C . PRO A 1 204 ? -12.953 -0.534 29.259 1.00 92.00 204 PRO A C 1
ATOM 1620 O O . PRO A 1 204 ? -11.742 -0.738 29.291 1.00 92.00 204 PRO A O 1
ATOM 1623 N N . GLY A 1 205 ? -13.812 -1.342 28.625 1.00 93.94 205 GLY A N 1
ATOM 1624 C CA . GLY A 1 205 ? -13.439 -2.601 27.966 1.00 93.94 205 GLY A CA 1
ATOM 1625 C C . GLY A 1 205 ? -12.812 -2.473 26.570 1.00 93.94 205 GLY A C 1
ATOM 1626 O O . GLY A 1 205 ? -12.383 -3.481 26.021 1.00 93.94 205 GLY A O 1
ATOM 1627 N N . LEU A 1 206 ? -12.742 -1.270 25.986 1.00 97.31 206 LEU A N 1
ATOM 1628 C CA . LEU A 1 206 ? -12.183 -1.064 24.646 1.00 97.31 206 LEU A CA 1
ATOM 1629 C C . LEU A 1 206 ? -10.657 -1.224 24.648 1.00 97.31 206 LEU A C 1
ATOM 1631 O O . LEU A 1 206 ? -9.966 -0.660 25.501 1.00 97.31 206 LEU A O 1
ATOM 1635 N N . ARG A 1 207 ? -10.122 -1.943 23.660 1.00 97.88 207 ARG A N 1
ATOM 1636 C CA . ARG A 1 207 ? -8.680 -2.155 23.470 1.00 97.88 207 ARG A CA 1
ATOM 1637 C C . ARG A 1 207 ? -8.182 -1.478 22.199 1.00 97.88 207 ARG A C 1
ATOM 1639 O O . ARG A 1 207 ? -8.895 -1.407 21.198 1.00 97.88 207 ARG A O 1
ATOM 1646 N N . LEU A 1 208 ? -6.945 -0.989 22.241 1.00 98.12 208 LEU A N 1
ATOM 1647 C CA . LEU A 1 208 ? -6.243 -0.481 21.065 1.00 98.12 208 LEU A CA 1
ATOM 1648 C C . LEU A 1 208 ? -5.221 -1.528 20.626 1.00 98.12 208 LEU A C 1
ATOM 1650 O O . LEU A 1 208 ? -4.195 -1.688 21.281 1.00 98.12 208 LEU A O 1
ATOM 1654 N N . CYS A 1 209 ? -5.486 -2.235 19.531 1.00 97.62 209 CYS A N 1
ATOM 1655 C CA . CYS A 1 209 ? -4.560 -3.221 18.986 1.00 97.62 209 CYS A CA 1
ATOM 1656 C C . CYS A 1 209 ? -3.653 -2.570 17.936 1.00 97.62 209 CYS A C 1
ATOM 1658 O O . CYS A 1 209 ? -4.126 -2.069 16.915 1.00 97.62 209 CYS A O 1
ATOM 1660 N N . VAL A 1 210 ? -2.343 -2.559 18.185 1.00 97.56 210 VAL A N 1
ATOM 1661 C CA . VAL A 1 210 ? -1.352 -1.897 17.325 1.00 97.56 210 VAL A CA 1
ATOM 1662 C C . VAL A 1 210 ? -0.342 -2.920 16.836 1.00 97.56 210 VAL A C 1
ATOM 1664 O O . VAL A 1 210 ? 0.445 -3.434 17.629 1.00 97.56 210 VAL A O 1
ATOM 1667 N N . CYS A 1 211 ? -0.311 -3.157 15.525 1.00 96.50 211 CYS A N 1
ATOM 1668 C CA . CYS A 1 211 ? 0.721 -3.964 14.880 1.00 96.50 211 CYS A CA 1
ATOM 1669 C C . CYS A 1 211 ? 1.766 -3.056 14.216 1.00 96.50 211 CYS A C 1
ATOM 1671 O O . CYS A 1 211 ? 1.453 -2.332 13.267 1.00 96.50 211 CYS A O 1
ATOM 1673 N N . SER A 1 212 ? 2.993 -3.040 14.745 1.00 94.62 212 SER A N 1
ATOM 1674 C CA . SER A 1 212 ? 4.065 -2.146 14.278 1.00 94.62 212 SER A CA 1
ATOM 1675 C C . SER A 1 212 ? 5.457 -2.687 14.589 1.00 94.62 212 SER A C 1
ATOM 1677 O O . SER A 1 212 ? 5.623 -3.610 15.383 1.00 94.62 212 SER A O 1
ATOM 1679 N N . SER A 1 213 ? 6.486 -2.096 13.980 1.00 91.19 213 SER A N 1
ATOM 1680 C CA . SER A 1 213 ? 7.886 -2.447 14.241 1.00 91.19 213 SER A CA 1
ATOM 1681 C C . SER A 1 213 ? 8.339 -2.128 15.672 1.00 91.19 213 SER A C 1
ATOM 1683 O O . SER A 1 213 ? 9.258 -2.769 16.174 1.00 91.19 213 SER A O 1
ATOM 1685 N N . ARG A 1 214 ? 7.715 -1.144 16.331 1.00 93.19 214 ARG A N 1
ATOM 1686 C CA . ARG A 1 214 ? 7.965 -0.741 17.727 1.00 93.19 214 ARG A CA 1
ATOM 1687 C C . ARG A 1 214 ? 6.654 -0.305 18.391 1.00 93.19 214 ARG A C 1
ATOM 1689 O O . ARG A 1 214 ? 5.745 0.091 17.662 1.00 93.19 214 ARG A O 1
ATOM 1696 N N . PRO A 1 215 ? 6.517 -0.359 19.724 1.00 94.38 215 PRO A N 1
ATOM 1697 C CA . PRO A 1 215 ? 5.326 0.155 20.400 1.00 94.38 215 PRO A CA 1
ATOM 1698 C C . PRO A 1 215 ? 5.246 1.692 20.291 1.00 94.38 215 PRO A C 1
ATOM 1700 O O . PRO A 1 215 ? 6.285 2.345 20.379 1.00 94.38 215 PRO A O 1
ATOM 1703 N N . PRO A 1 216 ? 4.053 2.281 20.079 1.00 95.06 216 PRO A N 1
ATOM 1704 C CA . PRO A 1 216 ? 3.872 3.731 20.098 1.00 95.06 216 PRO A CA 1
ATOM 1705 C C . PRO A 1 216 ? 3.862 4.275 21.534 1.00 95.06 216 PRO A C 1
ATOM 1707 O O . PRO A 1 216 ? 3.362 3.627 22.454 1.00 95.06 216 PRO A O 1
ATOM 1710 N N . GLU A 1 217 ? 4.337 5.504 21.709 1.00 94.88 217 GLU A N 1
ATOM 1711 C CA . GLU A 1 217 ? 4.247 6.233 22.977 1.00 94.88 217 GLU A CA 1
ATOM 1712 C C . GLU A 1 217 ? 2.860 6.878 23.109 1.00 94.88 217 GLU A C 1
ATOM 1714 O O . GLU A 1 217 ? 2.583 7.932 22.538 1.00 94.88 217 GLU A O 1
ATOM 1719 N N . LEU A 1 218 ? 1.954 6.209 23.825 1.00 95.31 218 LEU A N 1
ATOM 1720 C CA . LEU A 1 218 ? 0.571 6.655 24.009 1.00 95.31 218 LEU A CA 1
ATOM 1721 C C . LEU A 1 218 ? 0.351 7.229 25.416 1.00 95.31 218 LEU A C 1
ATOM 1723 O O . LEU A 1 218 ? 0.939 6.734 26.376 1.00 95.31 218 LEU A O 1
ATOM 1727 N N . PRO A 1 219 ? -0.526 8.232 25.589 1.00 93.69 219 PRO A N 1
ATOM 1728 C CA . PRO A 1 219 ? -0.843 8.751 26.911 1.00 93.69 219 PRO A CA 1
ATOM 1729 C C . PRO A 1 219 ? -2.010 8.010 27.575 1.00 93.69 219 PRO A C 1
ATOM 1731 O O . PRO A 1 219 ? -2.925 7.491 26.925 1.00 93.69 219 PRO A O 1
ATOM 1734 N N . GLY A 1 220 ? -2.003 8.040 28.909 1.00 91.12 220 GLY A N 1
ATOM 1735 C CA . GLY A 1 220 ? -3.172 7.789 29.746 1.00 91.12 220 GLY A CA 1
ATOM 1736 C C . GLY A 1 220 ? -3.904 6.472 29.437 1.00 91.12 220 GLY A C 1
ATOM 1737 O O . GLY A 1 220 ? -3.268 5.415 29.363 1.00 91.12 220 GLY A O 1
ATOM 1738 N N . PRO A 1 221 ? -5.238 6.501 29.255 1.00 88.88 221 PRO A N 1
ATOM 1739 C CA . PRO A 1 221 ? -6.018 5.280 29.091 1.00 88.88 221 PRO A CA 1
ATOM 1740 C C . PRO A 1 221 ? -5.728 4.486 27.808 1.00 88.88 221 PRO A C 1
ATOM 1742 O O . PRO A 1 221 ? -6.125 3.323 27.737 1.00 88.88 221 PRO A O 1
ATOM 1745 N N . LEU A 1 222 ? -5.085 5.090 26.799 1.00 95.31 222 LEU A N 1
ATOM 1746 C CA . LEU A 1 222 ? -4.686 4.391 25.573 1.00 95.31 222 LEU A CA 1
ATOM 1747 C C . LEU A 1 222 ? -3.478 3.486 25.832 1.00 95.31 222 LEU A C 1
ATOM 1749 O O . LEU A 1 222 ? -3.500 2.328 25.429 1.00 95.31 222 LEU A O 1
ATOM 1753 N N . ALA A 1 223 ? -2.470 3.966 26.569 1.00 95.12 223 ALA A N 1
ATOM 1754 C CA . ALA A 1 223 ? -1.315 3.147 26.950 1.00 95.12 223 ALA A CA 1
ATOM 1755 C C . ALA A 1 223 ? -1.700 1.969 27.851 1.00 95.12 223 ALA A C 1
ATOM 1757 O O . ALA A 1 223 ? -1.241 0.853 27.635 1.00 95.12 223 ALA A O 1
ATOM 1758 N N . GLN A 1 224 ? -2.594 2.189 28.819 1.00 94.88 224 GLN A N 1
ATOM 1759 C CA . GLN A 1 224 ? -3.067 1.133 29.726 1.00 94.88 224 GLN A CA 1
ATOM 1760 C C . GLN A 1 224 ? -3.853 0.021 29.010 1.00 94.88 224 GLN A C 1
ATOM 1762 O O . GLN A 1 224 ? -4.041 -1.066 29.556 1.00 94.88 224 GLN A O 1
ATOM 1767 N N . ARG A 1 225 ? -4.351 0.297 27.800 1.00 96.88 225 ARG A N 1
ATOM 1768 C CA . ARG A 1 225 ? -5.211 -0.605 27.019 1.00 96.88 225 ARG A CA 1
ATOM 1769 C C . ARG A 1 225 ? -4.641 -0.916 25.638 1.00 96.88 225 ARG A C 1
ATOM 1771 O O . ARG A 1 225 ? -5.381 -1.348 24.752 1.00 96.88 225 ARG A O 1
ATOM 1778 N N . LEU A 1 226 ? -3.334 -0.721 25.485 1.00 97.50 226 LEU A N 1
ATOM 1779 C CA . LEU A 1 226 ? -2.580 -1.072 24.296 1.00 97.50 226 LEU A CA 1
ATOM 1780 C C . LEU A 1 226 ? -2.348 -2.587 24.246 1.00 97.50 226 LEU A C 1
ATOM 1782 O O . LEU A 1 226 ? -1.689 -3.159 25.110 1.00 97.50 226 LEU A O 1
ATOM 1786 N N . GLU A 1 227 ? -2.834 -3.221 23.187 1.00 97.00 227 GLU A N 1
ATOM 1787 C CA . GLU A 1 227 ? -2.435 -4.560 22.763 1.00 97.00 227 GLU A CA 1
ATOM 1788 C C . GLU A 1 227 ? -1.387 -4.412 21.653 1.00 97.00 227 GLU A C 1
ATOM 1790 O O . GLU A 1 227 ? -1.718 -4.254 20.476 1.00 97.00 227 GLU A O 1
ATOM 1795 N N . PHE A 1 228 ? -0.106 -4.405 22.025 1.00 97.25 228 PHE A N 1
ATOM 1796 C CA . PHE A 1 228 ? 0.979 -4.276 21.055 1.00 97.25 228 PHE A CA 1
ATOM 1797 C C . PHE A 1 228 ? 1.343 -5.628 20.435 1.00 97.25 228 PHE A C 1
ATOM 1799 O O . PHE A 1 228 ? 1.606 -6.602 21.141 1.00 97.25 228 PHE A O 1
ATOM 1806 N N . VAL A 1 229 ? 1.417 -5.659 19.107 1.00 96.50 229 VAL A N 1
ATOM 1807 C CA . VAL A 1 229 ? 1.846 -6.812 18.318 1.00 96.50 229 VAL A CA 1
ATOM 1808 C C . VAL A 1 229 ? 3.092 -6.415 17.516 1.00 96.50 229 VAL A C 1
ATOM 1810 O O . VAL A 1 229 ? 2.999 -5.573 16.618 1.00 96.50 229 VAL A O 1
ATOM 1813 N N . PRO A 1 230 ? 4.272 -6.992 17.803 1.00 95.75 230 PRO A N 1
ATOM 1814 C CA . PRO A 1 230 ? 5.449 -6.789 16.968 1.00 95.75 230 PRO A CA 1
ATOM 1815 C C . PRO A 1 230 ? 5.180 -7.255 15.536 1.00 95.75 230 PRO A C 1
ATOM 1817 O O . PRO A 1 230 ? 4.725 -8.379 15.310 1.00 95.75 230 PRO A O 1
ATOM 1820 N N . TRP A 1 231 ? 5.459 -6.393 14.561 1.00 93.06 231 TRP A N 1
ATOM 1821 C CA . TRP A 1 231 ? 5.140 -6.693 13.172 1.00 93.06 231 TRP A CA 1
ATOM 1822 C C . TRP A 1 231 ? 5.962 -7.872 12.636 1.00 93.06 231 TRP A C 1
ATOM 1824 O O . TRP A 1 231 ? 7.193 -7.879 12.660 1.00 93.06 231 TRP A O 1
ATOM 1834 N N . SER A 1 232 ? 5.248 -8.838 12.073 1.00 90.56 232 SER A N 1
ATOM 1835 C CA . SER A 1 232 ? 5.734 -9.821 11.109 1.00 90.56 232 SER A CA 1
ATOM 1836 C C . SER A 1 232 ? 4.613 -10.071 10.097 1.00 90.56 232 SER A C 1
ATOM 1838 O O . SER A 1 232 ? 3.463 -9.717 10.354 1.00 90.56 232 SER A O 1
ATOM 1840 N N . GLU A 1 233 ? 4.905 -10.685 8.949 1.00 85.44 233 GLU A N 1
ATOM 1841 C CA . GLU A 1 233 ? 3.866 -10.994 7.950 1.00 85.44 233 GLU A CA 1
ATOM 1842 C C . GLU A 1 233 ? 2.743 -11.875 8.535 1.00 85.44 233 GLU A C 1
ATOM 1844 O O . GLU A 1 233 ? 1.565 -11.627 8.272 1.00 85.44 233 GLU A O 1
ATOM 1849 N N . ALA A 1 234 ? 3.098 -12.846 9.384 1.00 87.94 234 ALA A N 1
ATOM 1850 C CA . ALA A 1 234 ? 2.140 -13.697 10.088 1.00 87.94 234 ALA A CA 1
ATOM 1851 C C . ALA A 1 234 ? 1.378 -12.926 11.181 1.00 87.94 234 ALA A C 1
ATOM 1853 O O . ALA A 1 234 ? 0.150 -12.973 11.234 1.00 87.94 234 ALA A O 1
ATOM 1854 N N . ALA A 1 235 ? 2.086 -12.147 12.003 1.00 91.06 235 ALA A N 1
ATOM 1855 C CA . ALA A 1 235 ? 1.471 -11.384 13.089 1.00 91.06 235 ALA A CA 1
ATOM 1856 C C . ALA A 1 235 ? 0.552 -10.260 12.579 1.00 91.06 235 ALA A C 1
ATOM 1858 O O . ALA A 1 235 ? -0.431 -9.924 13.231 1.00 91.06 235 ALA A O 1
ATOM 1859 N N . GLU A 1 236 ? 0.821 -9.694 11.398 1.00 90.69 236 GLU A N 1
ATOM 1860 C CA . GLU A 1 236 ? -0.070 -8.738 10.732 1.00 90.69 236 GLU A CA 1
ATOM 1861 C C . GLU A 1 236 ? -1.435 -9.369 10.431 1.00 90.69 236 GLU A C 1
ATOM 1863 O O . GLU A 1 236 ? -2.472 -8.757 10.695 1.00 90.69 236 GLU A O 1
ATOM 1868 N N . ARG A 1 237 ? -1.450 -10.609 9.926 1.00 88.69 237 ARG A N 1
ATOM 1869 C CA . ARG A 1 237 ? -2.684 -11.370 9.684 1.00 88.69 237 ARG A CA 1
ATOM 1870 C C . ARG A 1 237 ? -3.435 -11.627 10.989 1.00 88.69 237 ARG A C 1
ATOM 1872 O O . ARG A 1 237 ? -4.626 -11.336 11.064 1.00 88.69 237 ARG A O 1
ATOM 1879 N N . GLU A 1 238 ? -2.743 -12.137 12.003 1.00 88.44 238 GLU A N 1
ATOM 1880 C CA . GLU A 1 238 ? -3.347 -12.437 13.305 1.00 88.44 238 GLU A CA 1
ATOM 1881 C C . GLU A 1 238 ? -3.899 -11.184 13.989 1.00 88.44 238 GLU A C 1
ATOM 1883 O O . GLU A 1 238 ? -5.009 -11.216 14.512 1.00 88.44 238 GLU A O 1
ATOM 1888 N N . ALA A 1 239 ? -3.166 -10.069 13.949 1.00 91.81 239 ALA A N 1
ATOM 1889 C CA . ALA A 1 239 ? -3.624 -8.795 14.491 1.00 91.81 239 ALA A CA 1
ATOM 1890 C C . ALA A 1 239 ? -4.864 -8.286 13.748 1.00 91.81 239 ALA A C 1
ATOM 1892 O O . ALA A 1 239 ? -5.850 -7.935 14.387 1.00 91.81 239 ALA A O 1
ATOM 1893 N N . THR A 1 240 ? -4.854 -8.314 12.409 1.00 92.19 240 THR A N 1
ATOM 1894 C CA . THR A 1 240 ? -6.003 -7.870 11.598 1.00 92.19 240 THR A CA 1
ATOM 1895 C C . THR A 1 240 ? -7.264 -8.666 11.939 1.00 92.19 240 THR A C 1
ATOM 1897 O O . THR A 1 240 ? -8.336 -8.088 12.091 1.00 92.19 240 THR A O 1
ATOM 1900 N N . ALA A 1 241 ? -7.138 -9.984 12.130 1.00 88.94 241 ALA A N 1
ATOM 1901 C CA . ALA A 1 241 ? -8.257 -10.848 12.509 1.00 88.94 241 ALA A CA 1
ATOM 1902 C C . ALA A 1 241 ? -8.849 -10.515 13.894 1.00 88.94 241 ALA A C 1
ATOM 1904 O O . ALA A 1 241 ? -9.987 -10.897 14.172 1.00 88.94 241 ALA A O 1
ATOM 1905 N N . ARG A 1 242 ? -8.102 -9.790 14.744 1.00 90.25 242 ARG A N 1
ATOM 1906 C CA . ARG A 1 242 ? -8.530 -9.300 16.065 1.00 90.25 242 ARG A CA 1
ATOM 1907 C C . ARG A 1 242 ? -9.157 -7.909 16.035 1.00 90.25 242 ARG A C 1
ATOM 1909 O O . ARG A 1 242 ? -9.654 -7.462 17.060 1.00 90.25 242 ARG A O 1
ATOM 1916 N N . PHE A 1 243 ? -9.224 -7.219 14.905 1.00 94.12 243 PHE A N 1
ATOM 1917 C CA . PHE A 1 243 ? -9.859 -5.899 14.858 1.00 94.12 243 PHE A CA 1
ATOM 1918 C C . PHE A 1 243 ? -11.382 -6.004 14.788 1.00 94.12 243 PHE A C 1
ATOM 1920 O O . PHE A 1 243 ? -11.900 -6.883 14.105 1.00 94.12 243 PHE A O 1
ATOM 1927 N N . ASP A 1 244 ? -12.092 -5.119 15.482 1.00 95.00 244 ASP A N 1
ATOM 1928 C CA . ASP A 1 244 ? -13.532 -4.893 15.275 1.00 95.00 244 ASP A CA 1
ATOM 1929 C C . ASP A 1 244 ? -13.766 -3.653 14.413 1.00 95.00 244 ASP A C 1
ATOM 1931 O O . ASP A 1 244 ? -14.706 -3.602 13.625 1.00 95.00 244 ASP A O 1
ATOM 1935 N N . VAL A 1 245 ? -12.877 -2.665 14.540 1.00 96.69 245 VAL A N 1
ATOM 1936 C CA . VAL A 1 245 ? -12.816 -1.473 13.694 1.00 96.69 245 VAL A CA 1
ATOM 1937 C C . VAL A 1 245 ? -11.355 -1.216 13.363 1.00 96.69 245 VAL A C 1
ATOM 1939 O O . VAL A 1 245 ? -10.540 -1.059 14.269 1.00 96.69 245 VAL A O 1
ATOM 1942 N N . ALA A 1 246 ? -11.003 -1.155 12.083 1.00 97.50 246 ALA A N 1
ATOM 1943 C CA . ALA A 1 246 ? -9.671 -0.727 11.674 1.00 97.50 246 ALA A CA 1
ATOM 1944 C C . ALA A 1 246 ? -9.650 0.792 11.477 1.00 97.50 246 ALA A C 1
ATOM 1946 O O . ALA A 1 246 ? -10.555 1.354 10.864 1.00 97.50 246 ALA A O 1
ATOM 1947 N N . ILE A 1 247 ? -8.597 1.455 11.946 1.00 98.06 247 ILE A N 1
ATOM 1948 C CA . ILE A 1 247 ? -8.359 2.875 11.693 1.00 98.06 247 ILE A CA 1
ATOM 1949 C C . ILE A 1 247 ? -7.119 3.059 10.828 1.00 98.06 247 ILE A C 1
ATOM 1951 O O . ILE A 1 247 ? -6.091 2.402 10.998 1.00 98.06 247 ILE A O 1
ATOM 1955 N N . SER A 1 248 ? -7.204 3.989 9.886 1.00 96.00 248 SER A N 1
ATOM 1956 C CA . SER A 1 248 ? -6.094 4.343 9.014 1.00 96.00 248 SER A CA 1
ATOM 1957 C C . SER A 1 248 ? -6.021 5.869 8.873 1.00 96.00 248 SER A C 1
ATOM 1959 O O . SER A 1 248 ? -6.490 6.437 7.881 1.00 96.00 248 SER A O 1
ATOM 1961 N N . PRO A 1 249 ? -5.433 6.580 9.848 1.00 95.38 249 PRO A N 1
ATOM 1962 C CA . PRO A 1 249 ? -5.149 8.006 9.713 1.00 95.38 249 PRO A CA 1
ATOM 1963 C C . PRO A 1 249 ? -4.023 8.271 8.718 1.00 95.38 249 PRO A C 1
ATOM 1965 O O . PRO A 1 249 ? -3.182 7.406 8.461 1.00 95.38 249 PRO A O 1
ATOM 1968 N N . MET A 1 250 ? -4.022 9.473 8.156 1.00 93.06 250 MET A N 1
ATOM 1969 C CA . MET A 1 250 ? -3.004 9.976 7.241 1.00 93.06 250 MET A CA 1
ATOM 1970 C C . MET A 1 250 ? -3.058 11.505 7.242 1.00 93.06 250 MET A C 1
ATOM 1972 O O . MET A 1 250 ? -4.114 12.068 7.516 1.00 93.06 250 MET A O 1
ATOM 1976 N N . ASP A 1 251 ? -1.944 12.170 6.945 1.00 90.62 251 ASP A N 1
ATOM 1977 C CA . ASP A 1 251 ? -1.946 13.621 6.763 1.00 90.62 251 ASP A CA 1
ATOM 1978 C C . ASP A 1 251 ? -2.485 14.045 5.384 1.00 90.62 251 ASP A C 1
ATOM 1980 O O . ASP A 1 251 ? -2.674 13.240 4.467 1.00 90.62 251 ASP A O 1
ATOM 1984 N N . GLY A 1 252 ? -2.723 15.349 5.237 1.00 91.38 252 GLY A N 1
ATOM 1985 C CA . GLY A 1 252 ? -3.170 15.950 3.985 1.00 91.38 252 GLY A CA 1
ATOM 1986 C C . GLY A 1 252 ? -2.070 16.156 2.938 1.00 91.38 252 GLY A C 1
ATOM 1987 O O . GLY A 1 252 ? -2.342 16.736 1.888 1.00 91.38 252 GLY A O 1
ATOM 1988 N N . ALA A 1 253 ? -0.828 15.730 3.196 1.00 92.81 253 ALA A N 1
ATOM 1989 C CA . ALA A 1 253 ? 0.285 16.016 2.300 1.00 92.81 253 ALA A CA 1
ATOM 1990 C C . ALA A 1 253 ? 0.119 15.279 0.964 1.00 92.81 253 ALA A C 1
ATOM 1992 O O . ALA A 1 253 ? -0.290 14.117 0.927 1.00 92.81 253 ALA A O 1
ATOM 1993 N N . VAL A 1 254 ? 0.520 15.923 -0.140 1.00 94.38 254 VAL A N 1
ATOM 1994 C CA . VAL A 1 254 ? 0.466 15.334 -1.495 1.00 94.38 254 VAL A CA 1
ATOM 1995 C C . VAL A 1 254 ? 1.153 13.970 -1.533 1.00 94.38 254 VAL A C 1
ATOM 1997 O O . VAL A 1 254 ? 0.621 13.032 -2.123 1.00 94.38 254 VAL A O 1
ATOM 2000 N N . TRP A 1 255 ? 2.301 13.837 -0.859 1.00 93.00 255 TRP A N 1
ATOM 2001 C CA . TRP A 1 255 ? 3.023 12.571 -0.758 1.00 93.00 255 TRP A CA 1
ATOM 2002 C C . TRP A 1 255 ? 2.145 11.434 -0.230 1.00 93.00 255 TRP A C 1
ATOM 2004 O O . TRP A 1 255 ? 2.098 10.349 -0.812 1.00 93.00 255 TRP A O 1
ATOM 2014 N N . SER A 1 256 ? 1.446 11.692 0.872 1.00 91.12 256 SER A N 1
ATOM 2015 C CA . SER A 1 256 ? 0.615 10.708 1.551 1.00 91.12 256 SER A CA 1
ATOM 2016 C C . SER A 1 256 ? -0.674 10.450 0.775 1.00 91.12 256 SER A C 1
ATOM 2018 O O . SER A 1 256 ? -0.982 9.298 0.478 1.00 91.12 256 SER A O 1
ATOM 2020 N N . ARG A 1 257 ? -1.374 11.513 0.353 1.00 92.12 257 ARG A N 1
ATOM 2021 C CA . ARG A 1 257 ? -2.634 11.427 -0.404 1.00 92.12 257 ARG A CA 1
ATOM 2022 C C . ARG A 1 257 ? -2.489 10.731 -1.748 1.00 92.12 257 ARG A C 1
ATOM 2024 O O . ARG A 1 257 ? -3.445 10.117 -2.207 1.00 92.12 257 ARG A O 1
ATOM 2031 N N . ALA A 1 258 ? -1.326 10.800 -2.387 1.00 92.56 258 ALA A N 1
ATOM 2032 C CA . ALA A 1 258 ? -1.114 10.107 -3.648 1.00 92.56 258 ALA A CA 1
ATOM 2033 C C . ALA A 1 258 ? -0.622 8.662 -3.475 1.00 92.56 258 ALA A C 1
ATOM 2035 O O . ALA A 1 258 ? -0.820 7.861 -4.384 1.00 92.56 258 ALA A O 1
ATOM 2036 N N . ARG A 1 259 ? -0.024 8.286 -2.335 1.00 84.94 259 ARG A N 1
ATOM 2037 C CA . ARG A 1 259 ? 0.582 6.957 -2.145 1.00 84.94 259 ARG A CA 1
ATOM 2038 C C . ARG A 1 259 ? -0.382 5.815 -2.499 1.00 84.94 259 ARG A C 1
ATOM 2040 O O . ARG A 1 259 ? -1.517 5.763 -2.035 1.00 84.94 259 ARG A O 1
ATOM 2047 N N . GLY A 1 260 ? 0.116 4.886 -3.311 1.00 69.19 260 GLY A N 1
ATOM 2048 C CA . GLY A 1 260 ? -0.595 3.718 -3.808 1.00 69.19 260 GLY A CA 1
ATOM 2049 C C . GLY A 1 260 ? -1.101 2.809 -2.697 1.00 69.19 260 GLY A C 1
ATOM 2050 O O . GLY A 1 260 ? -0.383 2.579 -1.726 1.00 69.19 260 GLY A O 1
ATOM 2051 N N . GLY A 1 261 ? -2.330 2.311 -2.882 1.00 61.66 261 GLY A N 1
ATOM 2052 C CA . GLY A 1 261 ? -3.120 1.444 -2.002 1.00 61.66 261 GLY A CA 1
ATOM 2053 C C . GLY A 1 261 ? -2.556 1.185 -0.611 1.00 61.66 261 GLY A C 1
ATOM 2054 O O . GLY A 1 261 ? -1.609 0.430 -0.399 1.00 61.66 261 GLY A O 1
ATOM 2055 N N . ARG A 1 262 ? -3.224 1.784 0.365 1.00 85.38 262 ARG A N 1
ATOM 2056 C CA . ARG A 1 262 ? -2.954 1.631 1.789 1.00 85.38 262 ARG A CA 1
ATOM 2057 C C . ARG A 1 262 ? -3.131 0.164 2.186 1.00 85.38 262 ARG A C 1
ATOM 2059 O O . ARG A 1 262 ? -4.225 -0.252 2.544 1.00 85.38 262 ARG A O 1
ATOM 2066 N N . VAL A 1 263 ? -2.059 -0.628 2.095 1.00 90.88 263 VAL A N 1
ATOM 2067 C CA . VAL A 1 263 ? -2.105 -2.095 2.235 1.00 90.88 263 VAL A CA 1
ATOM 2068 C C . VAL A 1 263 ? -2.779 -2.521 3.540 1.00 90.88 263 VAL A C 1
ATOM 2070 O O . VAL A 1 263 ? -3.551 -3.471 3.530 1.00 90.88 263 VAL A O 1
ATOM 2073 N N . SER A 1 264 ? -2.572 -1.793 4.641 1.00 91.88 264 SER A N 1
ATOM 2074 C CA . SER A 1 264 ? -3.261 -2.060 5.910 1.00 91.88 264 SER A CA 1
ATOM 2075 C C . SER A 1 264 ? -4.788 -1.929 5.814 1.00 91.88 264 SER A C 1
ATOM 2077 O O . SER A 1 264 ? -5.502 -2.749 6.391 1.00 91.88 264 SER A O 1
ATOM 2079 N N . VAL A 1 265 ? -5.299 -0.962 5.042 1.00 94.69 265 VAL A N 1
ATOM 2080 C CA . VAL A 1 265 ? -6.734 -0.829 4.731 1.00 94.69 265 VAL A CA 1
ATOM 2081 C C . VAL A 1 265 ? -7.193 -2.020 3.903 1.00 94.69 265 VAL A C 1
ATOM 2083 O O . VAL A 1 265 ? -8.109 -2.718 4.320 1.00 94.69 265 VAL A O 1
ATOM 2086 N N . LEU A 1 266 ? -6.514 -2.314 2.789 1.00 94.94 266 LEU A N 1
ATOM 2087 C CA . LEU A 1 266 ? -6.887 -3.425 1.904 1.00 94.94 266 LEU A CA 1
ATOM 2088 C C . LEU A 1 266 ? -6.906 -4.767 2.649 1.00 94.94 266 LEU A C 1
ATOM 2090 O O . LEU A 1 266 ? -7.815 -5.566 2.451 1.00 94.94 266 LEU A O 1
ATOM 2094 N N . ARG A 1 267 ? -5.939 -5.011 3.544 1.00 93.81 267 ARG A N 1
ATOM 2095 C CA . ARG A 1 267 ? -5.896 -6.216 4.386 1.00 93.81 267 ARG A CA 1
ATOM 2096 C C . ARG A 1 267 ? -7.042 -6.270 5.390 1.00 93.81 267 ARG A C 1
ATOM 2098 O O . ARG A 1 267 ? -7.629 -7.333 5.562 1.00 93.81 267 ARG A O 1
ATOM 2105 N N . SER A 1 268 ? -7.376 -5.145 6.020 1.00 94.75 268 SER A N 1
ATOM 2106 C CA . SER A 1 268 ? -8.520 -5.063 6.940 1.00 94.75 268 SER A CA 1
ATOM 2107 C C . SER A 1 268 ? -9.829 -5.347 6.204 1.00 94.75 268 SER A C 1
ATOM 2109 O O . SER A 1 268 ? -10.613 -6.187 6.636 1.00 94.75 268 SER A O 1
ATOM 2111 N N . MET A 1 269 ? -10.004 -4.753 5.022 1.00 94.88 269 MET A N 1
ATOM 2112 C CA . MET A 1 269 ? -11.145 -5.025 4.152 1.00 94.88 269 MET A CA 1
ATOM 2113 C C . MET A 1 269 ? -11.201 -6.502 3.733 1.00 94.88 269 MET A C 1
ATOM 2115 O O . MET A 1 269 ? -12.258 -7.124 3.783 1.00 94.88 269 MET A O 1
ATOM 2119 N N . ALA A 1 270 ? -10.058 -7.102 3.386 1.00 94.62 270 ALA A N 1
ATOM 2120 C CA . ALA A 1 270 ? -9.969 -8.516 3.030 1.00 94.62 270 ALA A CA 1
ATOM 2121 C C . ALA A 1 270 ? -10.312 -9.441 4.207 1.00 94.62 270 ALA A C 1
ATOM 2123 O O . ALA A 1 270 ? -10.843 -10.529 4.002 1.00 94.62 270 ALA A O 1
ATOM 2124 N N . ALA A 1 271 ? -10.058 -9.013 5.443 1.00 92.44 271 ALA A N 1
ATOM 2125 C CA . ALA A 1 271 ? -10.479 -9.721 6.648 1.00 92.44 271 ALA A CA 1
ATOM 2126 C C . ALA A 1 271 ? -11.965 -9.501 6.996 1.00 92.44 271 ALA A C 1
ATOM 2128 O O . ALA A 1 271 ? -12.456 -10.097 7.950 1.00 92.44 271 ALA A O 1
ATOM 2129 N N . GLY A 1 272 ? -12.687 -8.670 6.236 1.00 93.12 272 GLY A N 1
ATOM 2130 C CA . GLY A 1 272 ? -14.069 -8.297 6.533 1.00 93.12 272 GLY A CA 1
ATOM 2131 C C . GLY A 1 272 ? -14.196 -7.355 7.731 1.00 93.12 272 GLY A C 1
ATOM 2132 O O . GLY A 1 272 ? -15.245 -7.317 8.365 1.00 93.12 272 GLY A O 1
ATOM 2133 N N . VAL A 1 273 ? -13.136 -6.614 8.062 1.00 93.44 273 VAL A N 1
ATOM 2134 C CA . VAL A 1 273 ? -13.138 -5.618 9.137 1.00 93.44 273 VAL A CA 1
ATOM 2135 C C . VAL A 1 273 ? -13.565 -4.267 8.554 1.00 93.44 273 VAL A C 1
ATOM 2137 O O . VAL A 1 273 ? -12.960 -3.827 7.571 1.00 93.44 273 VAL A O 1
ATOM 2140 N N . PRO A 1 274 ? -14.571 -3.583 9.133 1.00 95.06 274 PRO A N 1
ATOM 2141 C CA . PRO A 1 274 ? -14.935 -2.238 8.703 1.00 95.06 274 PRO A CA 1
ATOM 2142 C C . PRO A 1 274 ? -13.807 -1.248 9.010 1.00 95.06 274 PRO A C 1
ATOM 2144 O O . PRO A 1 274 ? -13.150 -1.331 10.053 1.00 95.06 274 PRO A O 1
ATOM 2147 N N . VAL A 1 275 ? -13.579 -0.299 8.100 1.00 96.75 275 VAL A N 1
ATOM 2148 C CA . VAL A 1 275 ? -12.433 0.616 8.183 1.00 96.75 275 VAL A CA 1
ATOM 2149 C C . VAL A 1 275 ? -12.889 2.068 8.264 1.00 96.75 275 VAL A C 1
ATOM 2151 O O . VAL A 1 275 ? -13.702 2.495 7.450 1.00 96.75 275 VAL A O 1
ATOM 2154 N N . VAL A 1 276 ? -12.303 2.840 9.181 1.00 97.94 276 VAL A N 1
ATOM 2155 C CA . VAL A 1 276 ? -12.319 4.310 9.142 1.00 97.94 276 VAL A CA 1
ATOM 2156 C C . VAL A 1 276 ? -10.960 4.795 8.639 1.00 97.94 276 VAL A C 1
ATOM 2158 O O . VAL A 1 276 ? -9.921 4.460 9.215 1.00 97.94 276 VAL A O 1
ATOM 2161 N N . ALA A 1 277 ? -10.929 5.542 7.542 1.00 96.12 277 ALA A N 1
ATOM 2162 C CA . ALA A 1 277 ? -9.692 5.959 6.892 1.00 96.12 277 ALA A CA 1
ATOM 2163 C C . ALA A 1 277 ? -9.707 7.441 6.518 1.00 96.12 277 ALA A C 1
ATOM 2165 O O . ALA A 1 277 ? -10.722 7.978 6.095 1.00 96.12 277 ALA A O 1
ATOM 2166 N N . ALA A 1 278 ? -8.539 8.078 6.569 1.00 95.25 278 ALA A N 1
ATOM 2167 C CA . ALA A 1 278 ? -8.349 9.336 5.857 1.00 95.25 278 ALA A CA 1
ATOM 2168 C C . ALA A 1 278 ? -8.494 9.116 4.333 1.00 95.25 278 ALA A C 1
ATOM 2170 O O . ALA A 1 278 ? -8.014 8.086 3.833 1.00 95.25 278 ALA A O 1
ATOM 2171 N N . PRO A 1 279 ? -9.107 10.053 3.593 1.00 92.50 279 PRO A N 1
ATOM 2172 C CA . PRO A 1 279 ? -9.150 10.016 2.135 1.00 92.50 279 PRO A CA 1
ATOM 2173 C C . PRO A 1 279 ? -7.746 10.080 1.516 1.00 92.50 279 PRO A C 1
ATOM 2175 O O . PRO A 1 279 ? -6.771 10.519 2.137 1.00 92.50 279 PRO A O 1
ATOM 2178 N N . GLY A 1 280 ? -7.632 9.596 0.283 1.00 91.75 280 GLY A N 1
ATOM 2179 C CA . GLY A 1 280 ? -6.397 9.472 -0.474 1.00 91.75 280 GLY A CA 1
ATOM 2180 C C . GLY A 1 280 ? -6.021 8.030 -0.824 1.00 91.75 280 GLY A C 1
ATOM 2181 O O . GLY A 1 280 ? -6.631 7.038 -0.421 1.00 91.75 280 GLY A O 1
ATOM 2182 N N . GLY A 1 281 ? -4.973 7.910 -1.635 1.00 88.75 281 GLY A N 1
ATOM 2183 C CA . GLY A 1 281 ? -4.473 6.655 -2.191 1.00 88.75 281 GLY A CA 1
ATOM 2184 C C . GLY A 1 281 ? -5.424 6.001 -3.193 1.00 88.75 281 GLY A C 1
ATOM 2185 O O . GLY A 1 281 ? -5.214 4.847 -3.571 1.00 88.75 281 GLY A O 1
ATOM 2186 N N . GLY A 1 282 ? -6.462 6.724 -3.629 1.00 91.62 282 GLY A N 1
ATOM 2187 C CA . GLY A 1 282 ? -7.494 6.217 -4.525 1.00 91.62 282 GLY A CA 1
ATOM 2188 C C . GLY A 1 282 ? -8.514 5.307 -3.862 1.00 91.62 282 GLY A C 1
ATOM 2189 O O . GLY A 1 282 ? -9.171 4.554 -4.583 1.00 91.62 282 GLY A O 1
ATOM 2190 N N . LEU A 1 283 ? -8.612 5.310 -2.529 1.00 92.25 283 LEU A N 1
ATOM 2191 C CA . LEU A 1 283 ? -9.596 4.498 -1.815 1.00 92.25 283 LEU A CA 1
ATOM 2192 C C . LEU A 1 283 ? -11.023 4.944 -2.135 1.00 92.25 283 LEU A C 1
ATOM 2194 O O . LEU A 1 283 ? -11.910 4.111 -2.243 1.00 92.25 283 LEU A O 1
ATOM 2198 N N . GLU A 1 284 ? -11.238 6.234 -2.351 1.00 92.31 284 GLU A N 1
ATOM 2199 C CA . GLU A 1 284 ? -12.528 6.823 -2.703 1.00 92.31 284 GLU A CA 1
ATOM 2200 C C . GLU A 1 284 ? -12.997 6.317 -4.070 1.00 92.31 284 GLU A C 1
ATOM 2202 O O . GLU A 1 284 ? -14.153 5.939 -4.233 1.00 92.31 284 GLU A O 1
ATOM 2207 N N . THR A 1 285 ? -12.083 6.227 -5.040 1.00 92.12 285 THR A N 1
ATOM 2208 C CA . THR A 1 285 ? -12.364 5.644 -6.360 1.00 92.12 285 THR A CA 1
ATOM 2209 C C . THR A 1 285 ? -12.603 4.136 -6.277 1.00 92.12 285 THR A C 1
ATOM 2211 O O . THR A 1 285 ? -13.485 3.615 -6.953 1.00 92.12 285 THR A O 1
ATOM 2214 N N . LEU A 1 286 ? -11.818 3.428 -5.461 1.00 92.38 286 LEU A N 1
ATOM 2215 C CA . LEU A 1 286 ? -11.891 1.972 -5.330 1.00 92.38 286 LEU A CA 1
ATOM 2216 C C . LEU A 1 286 ? -13.174 1.523 -4.615 1.00 92.38 286 LEU A C 1
ATOM 2218 O O . LEU A 1 286 ? -13.898 0.639 -5.077 1.00 92.38 286 LEU A O 1
ATOM 2222 N N . CYS A 1 287 ? -13.439 2.126 -3.463 1.00 90.62 287 CYS A N 1
ATOM 2223 C CA . CYS A 1 287 ? -14.470 1.694 -2.534 1.00 90.62 287 CYS A CA 1
ATOM 2224 C C . CYS A 1 287 ? -15.778 2.468 -2.737 1.00 90.62 287 CYS A C 1
ATOM 2226 O O . CYS A 1 287 ? -16.857 1.916 -2.503 1.00 90.62 287 CYS A O 1
ATOM 2228 N N . GLY A 1 288 ? -15.717 3.731 -3.178 1.00 87.81 288 GLY A N 1
ATOM 2229 C CA . GLY A 1 288 ? -16.812 4.672 -2.947 1.00 87.81 288 GLY A CA 1
ATOM 2230 C C . GLY A 1 288 ? -17.080 4.743 -1.444 1.00 87.81 288 GLY A C 1
ATOM 2231 O O . GLY A 1 288 ? -16.149 4.844 -0.659 1.00 87.81 288 GLY A O 1
ATOM 2232 N N . THR A 1 289 ? -18.331 4.574 -1.027 1.00 79.12 289 THR A N 1
ATOM 2233 C CA . THR A 1 289 ? -18.716 4.469 0.395 1.00 79.12 289 THR A CA 1
ATOM 2234 C C . THR A 1 289 ? -18.795 3.026 0.913 1.00 79.12 289 THR A C 1
ATOM 2236 O O . THR A 1 289 ? -19.235 2.792 2.039 1.00 79.12 289 THR A O 1
ATOM 2239 N N . ARG A 1 290 ? -18.407 2.030 0.103 1.00 84.44 290 ARG A N 1
ATOM 2240 C CA . ARG A 1 290 ? -18.550 0.607 0.449 1.00 84.44 290 ARG A CA 1
ATOM 2241 C C . ARG A 1 290 ? -17.434 0.169 1.383 1.00 84.44 290 ARG A C 1
ATOM 2243 O O . ARG A 1 290 ? -16.262 0.180 1.009 1.00 84.44 290 ARG A O 1
ATOM 2250 N N . GLY A 1 291 ? -17.806 -0.233 2.593 1.00 76.75 291 GLY A N 1
ATOM 2251 C CA . GLY A 1 291 ? -16.906 -0.819 3.588 1.00 76.75 291 GLY A CA 1
ATOM 2252 C C . GLY A 1 291 ? -15.812 0.074 4.187 1.00 76.75 291 GLY A C 1
ATOM 2253 O O . GLY A 1 291 ? -15.219 -0.304 5.200 1.00 76.75 291 GLY A O 1
ATOM 2254 N N . VAL A 1 292 ? -15.570 1.258 3.619 1.00 93.56 292 VAL A N 1
ATOM 2255 C CA . VAL A 1 292 ? -14.682 2.286 4.172 1.00 93.56 292 VAL A CA 1
ATOM 2256 C C . VAL A 1 292 ? -15.496 3.533 4.488 1.00 93.56 292 VAL A C 1
ATOM 2258 O O . VAL A 1 292 ? -16.234 4.044 3.648 1.00 93.56 292 VAL A O 1
ATOM 2261 N N . ARG A 1 293 ? -15.334 4.017 5.714 1.00 95.94 293 ARG A N 1
ATOM 2262 C CA . ARG A 1 293 ? -15.836 5.293 6.210 1.00 95.94 293 ARG A CA 1
ATOM 2263 C C . ARG A 1 293 ? -14.702 6.314 6.189 1.00 95.94 2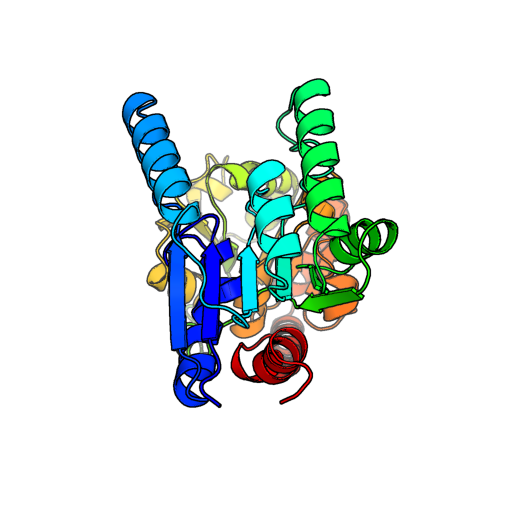93 ARG A C 1
ATOM 2265 O O . ARG A 1 293 ? -13.614 6.020 6.684 1.00 95.94 293 ARG A O 1
ATOM 2272 N N . PHE A 1 294 ? -14.920 7.472 5.570 1.00 95.94 294 PHE A N 1
ATOM 2273 C CA . PHE A 1 294 ? -13.875 8.486 5.426 1.00 95.94 294 PHE A CA 1
ATOM 2274 C C . PHE A 1 294 ? -13.997 9.572 6.485 1.00 95.94 294 PHE A C 1
ATOM 2276 O O . PHE A 1 294 ? -15.099 10.022 6.779 1.00 95.94 294 PHE A O 1
ATOM 2283 N N . ALA A 1 295 ? -12.855 9.984 7.026 1.00 96.62 295 ALA A N 1
ATOM 2284 C CA . ALA A 1 295 ? -12.760 11.084 7.973 1.00 96.62 295 ALA A CA 1
ATOM 2285 C C . ALA A 1 295 ? -11.457 11.863 7.757 1.00 96.62 295 ALA A C 1
ATOM 2287 O O . ALA A 1 295 ? -10.373 11.273 7.698 1.00 96.62 295 ALA A O 1
ATOM 2288 N N . GLU A 1 296 ? -11.551 13.184 7.653 1.00 94.25 296 GLU A N 1
ATOM 2289 C CA . GLU A 1 296 ? -10.408 14.102 7.621 1.00 94.25 296 GLU A CA 1
ATOM 2290 C C . GLU A 1 296 ? -10.273 14.818 8.961 1.00 94.25 296 GLU A C 1
ATOM 2292 O O . GLU A 1 296 ? -9.192 14.821 9.556 1.00 94.25 296 GLU A O 1
ATOM 2297 N N . GLU A 1 297 ? -11.383 15.347 9.466 1.00 96.06 297 GLU A N 1
ATOM 2298 C CA . GLU A 1 297 ? -11.402 16.201 10.645 1.00 96.06 297 GLU A CA 1
ATOM 2299 C C . GLU A 1 297 ? -11.589 15.404 11.947 1.00 96.06 297 GLU A C 1
ATOM 2301 O O . GLU A 1 297 ? -12.228 14.345 11.952 1.00 96.06 297 GLU A O 1
ATOM 2306 N N . PRO A 1 298 ? -11.074 15.893 13.094 1.00 97.19 298 PRO A N 1
ATOM 2307 C CA . PRO A 1 298 ? -11.149 15.172 14.368 1.00 97.19 298 PRO A CA 1
ATOM 2308 C C . PRO A 1 298 ? -12.567 14.740 14.765 1.00 97.19 298 PRO A C 1
ATOM 2310 O O . PRO A 1 298 ? -12.761 13.658 15.320 1.00 97.19 298 PRO A O 1
ATOM 2313 N N . GLU A 1 299 ? -13.557 15.580 14.472 1.00 97.75 299 GLU A N 1
ATOM 2314 C CA . GLU A 1 299 ? -14.956 15.309 14.787 1.00 97.75 299 GLU A CA 1
ATOM 2315 C C . GLU A 1 299 ? -15.558 14.233 13.873 1.00 97.75 299 GLU A C 1
ATOM 2317 O O . GLU A 1 299 ? -16.275 13.361 14.360 1.00 97.75 299 GLU A O 1
ATOM 2322 N N . GLU A 1 300 ? -15.201 14.219 12.586 1.00 98.06 300 GLU A N 1
ATOM 2323 C CA . GLU A 1 300 ? -15.589 13.147 11.661 1.00 98.06 300 GLU A CA 1
ATOM 2324 C C . GLU A 1 300 ? -15.002 11.817 12.136 1.00 98.06 300 GLU A C 1
ATOM 2326 O O . GLU A 1 300 ? -15.723 10.840 12.305 1.00 98.06 300 GLU A O 1
ATOM 2331 N N . TRP A 1 301 ? -13.708 11.784 12.477 1.00 98.44 301 TRP A N 1
ATOM 2332 C CA . TRP A 1 301 ? -13.074 10.580 13.020 1.00 98.44 301 TRP A CA 1
ATOM 2333 C C . TRP A 1 301 ? -13.802 10.056 14.253 1.00 98.44 301 TRP A C 1
ATOM 2335 O O . TRP A 1 301 ? -14.023 8.850 14.381 1.00 98.44 301 TRP A O 1
ATOM 2345 N N . ARG A 1 302 ? -14.186 10.959 15.159 1.00 98.38 302 ARG A N 1
ATOM 2346 C CA . ARG A 1 302 ? -14.927 10.610 16.367 1.00 98.38 302 ARG A CA 1
ATOM 2347 C C . ARG A 1 302 ? -16.277 9.983 16.026 1.00 98.38 302 ARG A C 1
ATOM 2349 O O . ARG A 1 302 ? -16.580 8.906 16.534 1.00 98.38 302 ARG A O 1
ATOM 2356 N N . GLN A 1 303 ? -17.060 10.638 15.171 1.00 98.31 303 GLN A N 1
ATOM 2357 C CA . GLN A 1 303 ? -18.390 10.182 14.762 1.00 98.31 303 GLN A CA 1
ATOM 2358 C C . GLN A 1 303 ? -18.333 8.822 14.060 1.00 98.31 303 GLN A C 1
ATOM 2360 O O . GLN A 1 303 ? -19.071 7.909 14.423 1.00 98.31 303 GLN A O 1
ATOM 2365 N N . GLU A 1 304 ? -17.418 8.661 13.106 1.00 98.12 304 GLU A N 1
ATOM 2366 C CA . GLU A 1 304 ? -17.296 7.452 12.294 1.00 98.12 304 GLU A CA 1
ATOM 2367 C C . GLU A 1 304 ? -16.818 6.244 13.118 1.00 98.12 304 GLU A C 1
ATOM 2369 O O . GLU A 1 304 ? -17.333 5.133 12.955 1.00 98.12 304 GLU A O 1
ATOM 2374 N N . ILE A 1 305 ? -15.870 6.450 14.043 1.00 98.44 305 ILE A N 1
ATOM 2375 C CA . ILE A 1 305 ? -15.416 5.395 14.961 1.00 98.44 305 ILE A CA 1
ATOM 2376 C C . ILE A 1 305 ? -16.533 5.028 15.944 1.00 98.44 305 ILE A C 1
ATOM 2378 O O . ILE A 1 305 ? -16.791 3.844 16.148 1.00 98.44 305 ILE A O 1
ATOM 2382 N N . GLU A 1 306 ? -17.197 6.010 16.560 1.00 98.25 306 GLU A N 1
ATOM 2383 C CA . GLU A 1 306 ? -18.268 5.754 17.532 1.00 98.25 306 GLU A CA 1
ATOM 2384 C C . GLU A 1 306 ? -19.456 5.031 16.897 1.00 98.25 306 GLU A C 1
ATOM 2386 O O . GLU A 1 306 ? -19.915 4.041 17.459 1.00 98.25 306 GLU A O 1
ATOM 2391 N N . ALA A 1 307 ? -19.877 5.436 15.694 1.00 97.69 307 ALA A N 1
ATOM 2392 C CA . ALA A 1 307 ? -20.944 4.766 14.953 1.00 97.69 307 ALA A CA 1
ATOM 2393 C C . ALA A 1 307 ? -20.650 3.272 14.752 1.00 97.69 307 ALA A C 1
ATOM 2395 O O . ALA A 1 307 ? -21.514 2.427 14.978 1.00 97.69 307 ALA A O 1
ATOM 2396 N N . LEU A 1 308 ? -19.411 2.928 14.380 1.00 97.19 308 LEU A N 1
ATOM 2397 C CA . LEU A 1 308 ? -19.011 1.530 14.254 1.00 97.19 308 LEU A CA 1
ATOM 2398 C C . LEU A 1 308 ? -18.885 0.837 15.610 1.00 97.19 308 LEU A C 1
ATOM 2400 O O . LEU A 1 308 ? -19.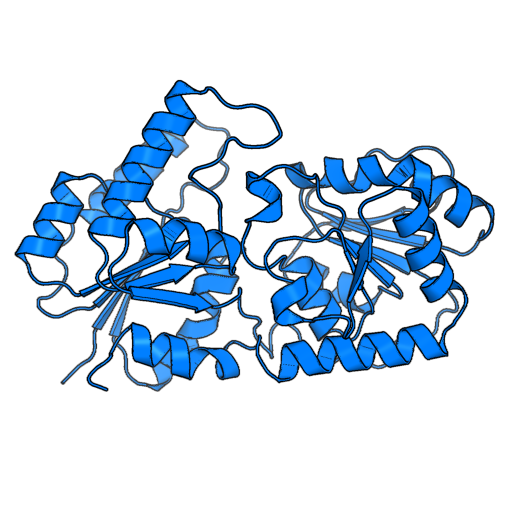209 -0.336 15.701 1.00 97.19 308 LEU A O 1
ATOM 2404 N N . LEU A 1 309 ? -18.424 1.493 16.672 1.00 96.75 309 LEU A N 1
ATOM 2405 C CA . LEU A 1 309 ? -18.323 0.856 17.992 1.00 96.75 309 LEU A CA 1
ATOM 2406 C C . LEU A 1 309 ? -19.694 0.5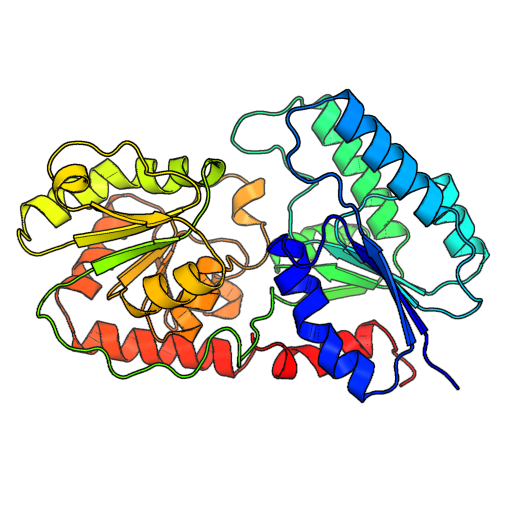75 18.623 1.00 96.75 309 LEU A C 1
ATOM 2408 O O . LEU A 1 309 ? -19.843 -0.437 19.313 1.00 96.75 309 LEU A O 1
ATOM 2412 N N . ASP A 1 310 ? -20.685 1.417 18.349 1.00 96.75 310 ASP A N 1
ATOM 2413 C CA . ASP A 1 310 ? -21.997 1.358 18.996 1.00 96.75 310 ASP A CA 1
ATOM 2414 C C . ASP A 1 310 ? -22.998 0.452 18.262 1.00 96.75 310 ASP A C 1
ATOM 2416 O O . ASP A 1 310 ? -23.938 -0.039 18.885 1.00 96.75 310 ASP A O 1
ATOM 2420 N N . ASP A 1 311 ? -22.769 0.150 16.978 1.00 96.69 311 ASP A 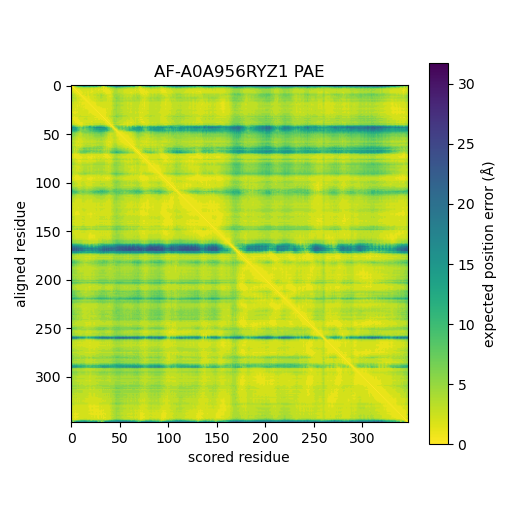N 1
ATOM 2421 C CA . ASP A 1 311 ? -23.675 -0.669 16.166 1.00 96.69 311 ASP A CA 1
ATOM 2422 C C . ASP A 1 311 ? -22.987 -1.934 15.585 1.00 96.69 311 ASP A C 1
ATOM 2424 O O . ASP A 1 311 ? -22.257 -1.860 14.589 1.00 96.69 311 ASP A O 1
ATOM 2428 N N . PRO A 1 312 ? -23.213 -3.134 16.168 1.00 94.31 312 PRO A N 1
ATOM 2429 C CA . PRO A 1 312 ? -22.668 -4.393 15.648 1.00 94.31 312 PRO A CA 1
ATOM 2430 C C . PRO A 1 312 ? -23.233 -4.804 14.280 1.00 94.31 312 PRO A C 1
ATOM 2432 O O . PRO A 1 312 ? -22.543 -5.498 13.521 1.00 94.31 312 PRO A O 1
ATOM 2435 N N . VAL A 1 313 ? -24.464 -4.397 13.953 1.00 95.69 313 VAL A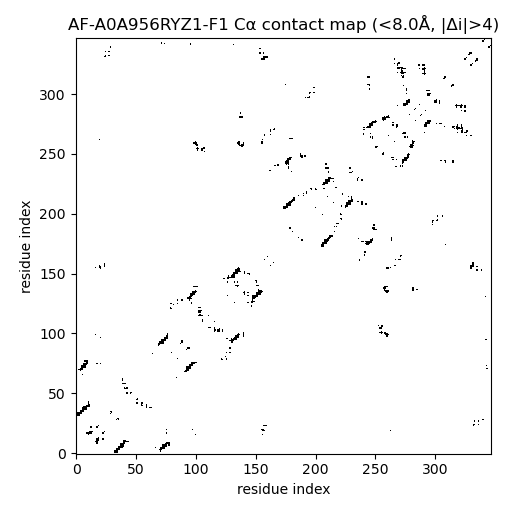 N 1
ATOM 2436 C CA . VAL A 1 313 ? -25.081 -4.676 12.650 1.00 95.69 313 VAL A CA 1
ATOM 2437 C C . VAL A 1 313 ? -24.356 -3.862 11.590 1.00 95.69 313 VAL A C 1
ATOM 2439 O O . VAL A 1 313 ? -23.847 -4.441 10.627 1.00 95.69 313 VAL A O 1
ATOM 2442 N N . LEU A 1 314 ? -24.168 -2.562 11.834 1.00 96.12 314 LEU A N 1
ATOM 2443 C CA . LEU A 1 314 ? -23.401 -1.688 10.950 1.00 96.12 314 LEU A CA 1
ATOM 2444 C C . LEU A 1 314 ? -21.967 -2.196 10.746 1.00 96.12 314 LEU A C 1
ATOM 2446 O O . LEU A 1 314 ? -21.489 -2.213 9.610 1.00 96.12 314 LEU A O 1
ATOM 2450 N N . ARG A 1 315 ? -21.278 -2.663 11.802 1.00 94.31 315 ARG A N 1
ATOM 2451 C CA . ARG A 1 315 ? -19.938 -3.275 11.653 1.00 94.31 315 ARG A CA 1
ATOM 2452 C C . ARG A 1 315 ? -19.951 -4.458 10.698 1.00 94.31 315 ARG A C 1
ATOM 2454 O O . ARG A 1 315 ? -19.090 -4.549 9.825 1.00 94.31 315 ARG A O 1
ATOM 2461 N N . THR A 1 316 ? -20.923 -5.351 10.862 1.00 93.38 316 THR A N 1
ATOM 2462 C CA . THR A 1 316 ? -21.044 -6.565 10.047 1.00 93.38 316 THR A CA 1
ATOM 2463 C C . THR A 1 316 ? -21.343 -6.224 8.590 1.00 93.38 316 THR A C 1
ATOM 2465 O O . THR A 1 316 ? -20.718 -6.777 7.684 1.00 93.38 316 THR A O 1
ATOM 2468 N N . GLU A 1 317 ? -22.267 -5.295 8.348 1.00 95.38 317 GLU A N 1
ATOM 2469 C CA . GLU A 1 317 ? -22.618 -4.828 7.006 1.00 95.38 317 GLU A CA 1
ATOM 2470 C C . GLU A 1 317 ? -21.420 -4.185 6.306 1.00 95.38 317 GLU A C 1
ATOM 2472 O O . GLU A 1 317 ? -21.047 -4.601 5.206 1.00 95.38 317 GLU A O 1
ATOM 2477 N N . ARG A 1 318 ? -20.749 -3.235 6.969 1.00 95.25 318 ARG A N 1
ATOM 2478 C CA . ARG A 1 318 ? -19.578 -2.554 6.402 1.00 95.25 318 ARG A CA 1
ATOM 2479 C C . ARG A 1 318 ? -18.410 -3.513 6.196 1.00 95.25 318 ARG A C 1
ATOM 2481 O O . ARG A 1 318 ? -17.746 -3.438 5.168 1.00 95.25 318 ARG A O 1
ATOM 2488 N N . GLY A 1 319 ? -18.200 -4.463 7.102 1.00 94.75 319 GLY A N 1
ATOM 2489 C CA . GLY A 1 319 ? -17.211 -5.525 6.931 1.00 94.75 319 GLY A CA 1
ATOM 2490 C C . GLY A 1 319 ? -17.451 -6.381 5.682 1.00 94.75 319 GLY A C 1
ATOM 2491 O O . GLY A 1 319 ? -16.527 -6.637 4.906 1.00 94.75 319 GLY A O 1
ATOM 2492 N N . ARG A 1 320 ? -18.706 -6.774 5.426 1.00 95.19 320 ARG A N 1
ATOM 2493 C CA . ARG A 1 320 ? -19.085 -7.535 4.220 1.00 95.19 320 ARG A CA 1
ATOM 2494 C C . ARG A 1 320 ? -18.886 -6.730 2.939 1.00 95.19 320 ARG A C 1
ATOM 2496 O O . ARG A 1 320 ? -18.326 -7.251 1.977 1.00 95.19 320 ARG A O 1
ATOM 2503 N N . GLU A 1 321 ? -19.301 -5.467 2.926 1.00 96.06 321 GLU A N 1
ATOM 2504 C CA . GLU A 1 321 ? -19.077 -4.573 1.785 1.00 96.06 321 GLU A CA 1
ATOM 2505 C C . GLU A 1 321 ? -17.584 -4.364 1.501 1.00 96.06 321 GLU A C 1
ATOM 2507 O O . GLU A 1 321 ? -17.161 -4.405 0.346 1.00 96.06 321 GLU A O 1
ATOM 2512 N N . ALA A 1 322 ? -16.779 -4.179 2.554 1.00 93.88 322 ALA A N 1
ATOM 2513 C CA . ALA A 1 322 ? -15.333 -4.026 2.454 1.00 93.88 322 ALA A CA 1
ATOM 2514 C C . ALA A 1 322 ? -14.704 -5.249 1.780 1.00 93.88 322 ALA A C 1
ATOM 2516 O O . ALA A 1 322 ? -13.924 -5.126 0.832 1.00 93.88 322 ALA A O 1
ATOM 2517 N N . ARG A 1 323 ? -15.105 -6.442 2.227 1.00 94.69 323 ARG A N 1
ATOM 2518 C CA . ARG A 1 323 ? -14.650 -7.704 1.650 1.00 94.69 323 ARG A CA 1
ATOM 2519 C C . ARG A 1 323 ? -15.058 -7.849 0.184 1.00 94.69 323 ARG A C 1
ATOM 2521 O O . ARG A 1 323 ? -14.222 -8.232 -0.630 1.00 94.69 323 ARG A O 1
ATOM 2528 N N . ALA A 1 324 ? -16.290 -7.484 -0.164 1.00 96.12 324 ALA A N 1
ATOM 2529 C CA . ALA A 1 324 ? -16.784 -7.557 -1.537 1.00 96.12 324 ALA A CA 1
ATOM 2530 C C . ALA A 1 324 ? -15.967 -6.686 -2.511 1.00 96.12 324 ALA A C 1
ATOM 2532 O O . ALA A 1 324 ? -15.712 -7.108 -3.638 1.00 96.12 324 ALA A O 1
ATOM 2533 N N . VAL A 1 325 ? -15.502 -5.505 -2.079 1.00 95.69 325 VAL A N 1
ATOM 2534 C CA . VAL A 1 325 ? -14.594 -4.668 -2.889 1.00 95.69 325 VAL A CA 1
ATOM 2535 C C . VAL A 1 325 ? -13.273 -5.396 -3.151 1.00 95.69 325 VAL A C 1
ATOM 2537 O O . VAL A 1 325 ? -12.811 -5.442 -4.288 1.00 95.69 325 VAL A O 1
ATOM 2540 N N . VAL A 1 326 ? -12.677 -6.013 -2.126 1.00 95.69 326 VAL A N 1
ATOM 2541 C CA . VAL A 1 326 ? -11.427 -6.776 -2.292 1.00 95.69 326 VAL A CA 1
ATOM 2542 C C . VAL A 1 326 ? -11.628 -7.964 -3.234 1.00 95.69 326 VAL A C 1
ATOM 2544 O O . VAL A 1 326 ? -10.822 -8.151 -4.149 1.00 95.69 326 VAL A O 1
ATOM 2547 N N . ASP A 1 327 ? -12.713 -8.720 -3.044 1.00 95.94 327 ASP A N 1
ATOM 2548 C CA . ASP A 1 327 ? -13.078 -9.878 -3.866 1.00 95.94 327 ASP A CA 1
ATOM 2549 C C . ASP A 1 327 ? -13.254 -9.534 -5.345 1.00 95.94 327 ASP A C 1
ATOM 2551 O O . ASP A 1 327 ? -12.866 -10.334 -6.197 1.00 95.94 327 ASP A O 1
ATOM 2555 N N . ALA A 1 328 ? -13.750 -8.335 -5.648 1.00 96.00 328 ALA A N 1
ATOM 2556 C CA . ALA A 1 328 ? -13.978 -7.889 -7.014 1.00 96.00 328 ALA A CA 1
ATOM 2557 C C . ALA A 1 328 ? -12.729 -7.347 -7.731 1.00 96.00 328 ALA A C 1
ATOM 2559 O O . ALA A 1 328 ? -12.718 -7.340 -8.961 1.00 96.00 328 ALA A O 1
ATOM 2560 N N . SER A 1 329 ? -11.706 -6.848 -7.018 1.00 94.56 329 SER A N 1
ATOM 2561 C CA . SER A 1 329 ? -10.657 -6.057 -7.693 1.00 94.56 329 SER A CA 1
ATOM 2562 C C . SER A 1 329 ? -9.238 -6.101 -7.129 1.00 94.56 329 SER A C 1
ATOM 2564 O O . SER A 1 329 ? -8.340 -5.573 -7.782 1.00 94.56 329 SER A O 1
ATOM 2566 N N . ILE A 1 330 ? -8.996 -6.651 -5.935 1.00 96.25 330 ILE A N 1
ATOM 2567 C CA . ILE A 1 330 ? -7.699 -6.474 -5.249 1.00 96.25 330 ILE A CA 1
ATOM 2568 C C . ILE A 1 330 ? -6.823 -7.719 -5.269 1.00 96.25 330 ILE A C 1
ATOM 2570 O O . ILE A 1 330 ? -5.595 -7.591 -5.294 1.00 96.25 330 ILE A O 1
ATOM 2574 N N . TRP A 1 331 ? -7.411 -8.910 -5.273 1.00 97.44 331 TRP A N 1
ATOM 2575 C CA . TRP A 1 331 ? -6.631 -10.142 -5.253 1.00 97.44 331 TRP A CA 1
ATOM 2576 C C . TRP A 1 331 ? -5.675 -10.257 -6.445 1.00 97.44 331 TRP A C 1
ATOM 2578 O O . TRP A 1 331 ? -5.960 -9.777 -7.544 1.00 97.44 331 TRP A O 1
ATOM 2588 N N . ALA A 1 332 ? -4.517 -10.876 -6.215 1.00 97.75 332 ALA A N 1
ATOM 2589 C CA . ALA A 1 332 ? -3.485 -11.023 -7.233 1.00 97.75 332 ALA A CA 1
ATOM 2590 C C . ALA A 1 332 ? -3.990 -11.798 -8.459 1.00 97.75 332 ALA A C 1
ATOM 2592 O O . ALA A 1 332 ? -3.761 -11.355 -9.578 1.00 97.75 332 ALA A O 1
ATOM 2593 N N . ASP A 1 333 ? -4.754 -12.874 -8.262 1.00 97.44 333 ASP A N 1
ATOM 2594 C CA . ASP A 1 333 ? -5.426 -13.630 -9.330 1.00 97.44 333 ASP A CA 1
ATOM 2595 C C . ASP A 1 333 ? -6.416 -12.766 -10.132 1.00 97.44 333 ASP A C 1
ATOM 2597 O O . ASP A 1 333 ? -6.492 -12.885 -11.352 1.00 97.44 333 ASP A O 1
ATOM 2601 N N . VAL A 1 334 ? -7.131 -11.854 -9.468 1.00 97.94 334 VAL A N 1
ATOM 2602 C CA . VAL A 1 334 ? -8.092 -10.934 -10.101 1.00 97.94 334 VAL A CA 1
ATOM 2603 C C . VAL A 1 334 ? -7.390 -9.839 -10.910 1.00 97.94 334 VAL A C 1
ATOM 2605 O O . VAL A 1 334 ? -7.829 -9.495 -12.007 1.00 97.94 334 VAL A O 1
ATOM 2608 N N . GLN A 1 335 ? -6.289 -9.282 -10.400 1.00 98.06 335 GLN A N 1
ATOM 2609 C CA . GLN A 1 335 ? -5.529 -8.235 -11.095 1.00 98.06 335 GLN A CA 1
ATOM 2610 C C . GLN A 1 335 ? -4.577 -8.790 -12.167 1.00 98.06 335 GLN A C 1
ATOM 2612 O O . GLN A 1 335 ? -4.211 -8.067 -13.100 1.00 98.06 335 GLN A O 1
ATOM 2617 N N . TYR A 1 336 ? -4.190 -10.065 -12.065 1.00 98.31 336 TYR A N 1
ATOM 2618 C CA . TYR A 1 336 ? -3.184 -10.684 -12.926 1.00 98.31 336 TYR A CA 1
ATOM 2619 C C . TYR A 1 336 ? -3.487 -10.579 -14.429 1.00 98.31 336 TYR A C 1
ATOM 2621 O O . TYR A 1 336 ? -2.578 -10.188 -15.161 1.00 98.31 336 TYR A O 1
ATOM 2629 N N . PRO A 1 337 ? -4.717 -10.818 -14.934 1.00 97.88 337 PRO A N 1
ATOM 2630 C CA . PRO A 1 337 ? -5.003 -10.684 -16.363 1.00 97.88 337 PRO A CA 1
ATOM 2631 C C . PRO A 1 337 ? -4.670 -9.295 -16.925 1.00 97.88 337 PRO A C 1
ATOM 2633 O O . PRO A 1 337 ? -4.128 -9.188 -18.026 1.00 97.88 337 PRO A O 1
ATOM 2636 N N . ARG A 1 338 ? -4.928 -8.231 -16.150 1.00 97.88 338 ARG A N 1
ATOM 2637 C CA . ARG A 1 338 ? -4.589 -6.851 -16.532 1.00 97.88 338 ARG A CA 1
ATOM 2638 C C . ARG A 1 338 ? -3.080 -6.632 -16.511 1.00 97.88 338 ARG A C 1
ATOM 2640 O O . ARG A 1 338 ? -2.537 -6.121 -17.486 1.00 97.88 338 ARG A O 1
ATOM 2647 N N . LEU A 1 339 ? -2.390 -7.075 -15.456 1.00 98.25 339 LEU A N 1
ATOM 2648 C CA . LEU A 1 339 ? -0.923 -7.017 -15.398 1.00 98.25 339 LEU A CA 1
ATOM 2649 C C . LEU A 1 339 ? -0.290 -7.747 -16.591 1.00 98.25 339 LEU A C 1
ATOM 2651 O O . LEU A 1 339 ? 0.601 -7.215 -17.248 1.00 98.25 339 LEU A O 1
ATOM 2655 N N . ARG A 1 340 ? -0.774 -8.950 -16.899 1.00 97.69 340 ARG A N 1
ATOM 2656 C CA . ARG A 1 340 ? -0.286 -9.780 -17.998 1.00 97.69 340 ARG A CA 1
ATOM 2657 C C . ARG A 1 340 ? -0.420 -9.076 -19.347 1.00 97.69 340 ARG A C 1
ATOM 2659 O O . ARG A 1 340 ? 0.550 -9.048 -20.098 1.00 97.69 340 ARG A O 1
ATOM 2666 N N . ALA A 1 341 ? -1.576 -8.471 -19.623 1.00 97.31 341 ALA A N 1
ATOM 2667 C CA . ALA A 1 341 ? -1.818 -7.713 -20.852 1.00 97.31 341 ALA A CA 1
ATOM 2668 C C . ALA A 1 341 ? -0.903 -6.479 -20.978 1.00 97.31 341 ALA A C 1
ATOM 2670 O O . ALA A 1 341 ? -0.443 -6.151 -22.069 1.00 97.31 341 ALA A O 1
ATOM 2671 N N . ILE A 1 342 ? -0.583 -5.815 -19.861 1.00 97.50 342 ILE A N 1
ATOM 2672 C CA . ILE A 1 342 ? 0.368 -4.692 -19.845 1.00 97.50 342 ILE A CA 1
ATOM 2673 C C . ILE A 1 342 ? 1.782 -5.167 -20.197 1.00 97.50 342 ILE A C 1
ATOM 2675 O O . ILE A 1 342 ? 2.467 -4.546 -21.021 1.00 97.50 342 ILE A O 1
ATOM 2679 N N . LEU A 1 343 ? 2.222 -6.258 -19.565 1.00 96.94 343 LEU A N 1
ATOM 2680 C CA . LEU A 1 343 ? 3.557 -6.819 -19.761 1.00 96.94 343 LEU A CA 1
ATOM 2681 C C . LEU A 1 343 ? 3.725 -7.373 -21.179 1.00 96.94 343 LEU A C 1
ATOM 2683 O O . LEU A 1 343 ? 4.732 -7.100 -21.825 1.00 96.94 343 LEU A O 1
ATOM 2687 N N . PHE A 1 344 ? 2.717 -8.078 -21.687 1.00 95.56 344 PHE A N 1
ATOM 2688 C CA . PHE A 1 344 ? 2.763 -8.792 -22.958 1.00 95.56 344 PHE A CA 1
ATOM 2689 C C . PHE A 1 344 ? 1.491 -8.498 -23.776 1.00 95.56 344 PHE A C 1
ATOM 2691 O O . PHE A 1 344 ? 0.553 -9.292 -23.762 1.00 95.56 344 PHE A O 1
ATOM 2698 N N . PRO A 1 345 ? 1.434 -7.362 -24.492 1.00 91.50 345 PRO A N 1
ATOM 2699 C CA . PRO A 1 345 ? 0.232 -6.943 -25.221 1.00 91.50 345 PRO A CA 1
ATOM 2700 C C . PRO A 1 345 ? -0.103 -7.831 -26.427 1.00 91.50 345 PRO A C 1
ATOM 2702 O O . PRO A 1 345 ? -1.241 -7.845 -26.875 1.00 91.50 345 PRO A O 1
ATOM 2705 N N . GLU A 1 346 ? 0.877 -8.572 -26.946 1.00 86.31 346 GLU A N 1
ATOM 2706 C CA . GLU A 1 346 ? 0.715 -9.506 -28.069 1.00 86.31 346 GLU A CA 1
ATOM 2707 C C . GLU A 1 346 ? 0.397 -10.940 -27.607 1.00 86.31 346 GLU A C 1
ATOM 2709 O O . GLU A 1 346 ? 0.628 -11.892 -28.352 1.00 86.31 346 GLU A O 1
ATOM 2714 N N . TRP A 1 347 ? -0.032 -11.123 -26.350 1.00 79.31 347 TRP A N 1
ATOM 2715 C CA . TRP A 1 347 ? -0.337 -12.452 -25.818 1.00 79.31 347 TRP A CA 1
ATOM 2716 C C . TRP A 1 347 ? -1.590 -13.052 -26.438 1.00 79.31 347 TRP A C 1
ATOM 2718 O O . TRP A 1 347 ? -2.667 -12.430 -26.305 1.00 79.31 347 TRP A O 1
#

Solvent-accessible surface area (backbone atoms only — not comparable to full-atom values): 18452 Å² total; per-residue (Å²): 132,87,47,40,39,40,38,36,34,68,27,44,76,88,33,64,68,42,20,33,70,47,54,59,45,46,66,59,43,49,73,72,58,39,47,76,44,81,48,53,32,80,40,76,95,56,92,46,66,69,57,40,52,50,36,49,52,52,37,54,55,62,67,67,54,87,74,65,82,76,28,30,35,40,33,30,70,60,68,70,58,67,71,61,53,51,49,43,56,74,61,59,38,49,34,34,36,34,41,45,65,37,60,70,42,58,54,92,89,69,64,61,64,69,57,32,51,54,43,25,57,43,46,50,54,46,37,55,63,22,64,31,35,38,14,14,11,55,57,41,32,60,60,42,57,80,50,27,83,36,72,44,71,49,61,50,33,43,48,66,77,78,65,47,78,72,68,84,71,82,84,78,85,62,53,19,45,22,39,64,57,40,70,84,55,42,60,35,59,58,69,40,44,81,44,47,49,62,58,46,69,77,33,84,70,50,32,40,35,38,32,15,75,57,84,79,96,54,66,72,77,52,46,80,30,52,46,75,37,70,60,43,82,67,46,46,44,56,53,50,68,58,31,57,33,34,51,43,65,61,65,90,43,66,25,58,31,23,21,24,35,58,59,58,56,56,52,29,16,57,55,36,24,19,32,41,28,32,75,42,14,37,46,56,78,70,38,52,76,43,18,42,44,75,28,86,49,66,67,45,44,39,51,58,51,47,55,45,75,75,29,70,65,58,27,52,53,26,2,52,38,14,23,51,49,32,76,74,58,32,33,27,80,67,40,40,65,60,54,46,43,70,71,41,74,90,111

pLDDT: mean 92.69, std 6.63, range [61.66, 98.75]

Foldseek 3Di:
DAAEEEEEEAADCQPLQCVLFPVLLVVVCVVVRYHYHYQHQHLPPDPDPVSNVVSVVVSVVVLVPDDPQAYAYEYEPDLDDPVSLVVCVVSVHQYEYEYQWPLLFADPVDDDPVNSVVSNVSVLSSLLSHQEYEYLAPLRQVVSVVRHPYYDYAHRFDADVLLDDQDDDDPPVAAEAEEEDEPVQVVQVVVLLVLVVVVCVVPVRYAYEYEYCDDDDHDDSHVVRYNYFHDDSNSLSVSLSRHQEYEAGDDPGPRTQCGGDPVSLLSNLLSLFQYEYAHHNNCCVQQVPASYQHDDDSVSVNVVVVVSVVDSVVRNRSSVRSNVSSVQHRHSVNCNVVVVCSRCVPD

Radius of gyration: 21.03 Å; Cα contacts (8 Å, |Δi|>4): 661; chains: 1; bounding box: 55×42×58 Å